Protein 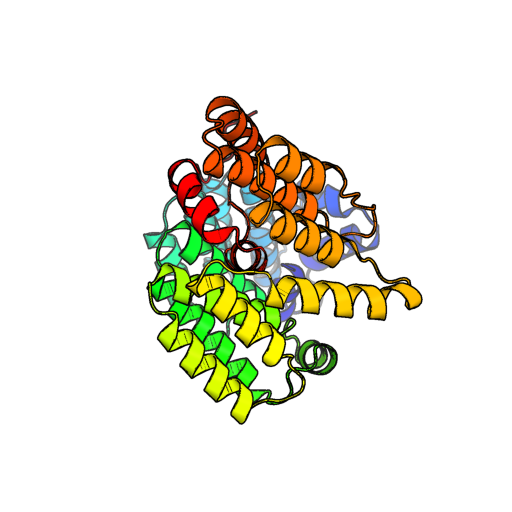AF-A0A961FER1-F1 (afdb_monomer_lite)

Radius of gyration: 22.04 Å; chains: 1; bounding box: 55×44×60 Å

Foldseek 3Di:
DVVVLLPVPQDPPDLPLVVVCVVCVVVVNNVCLLVPLVPDDCPPGDLSNLLSSLCSQLVSCVVVVVLVSNLVSLVVSCVSPVVSLVSLQSNLVSCLLVVNNVSSVVSVVVDPLLPDQPVSLLVVLLSCVLVVVLVVNLVSLVSVLVVVLVLQEQAQVSCVVVVHHRCLSSLLSNCLSCLSVVNLVVSVVSLVVSVVRHDPDPSVLVVLLSVCSVPVQCPVNLVVLVVVLVVCVVVPAQCLVSLLLNLLNVLSVDPALVRNLVSLVPRDHDPRDDPCSVLSSLLSNLVSCVVRVVVVSNVVSLVVSCLVCLSRPRSSVCSSSVNNVVVVVSSVVRDSDNDDD

Structure (mmCIF, N/CA/C/O backbone):
data_AF-A0A961FER1-F1
#
_entry.id   AF-A0A961FER1-F1
#
loop_
_atom_site.group_PDB
_atom_site.id
_atom_site.type_symbol
_atom_site.label_atom_id
_atom_site.label_alt_id
_atom_site.label_comp_id
_atom_site.label_asym_id
_atom_site.label_entity_id
_atom_site.label_seq_id
_atom_site.pdbx_PDB_ins_code
_atom_site.Cartn_x
_atom_site.Cartn_y
_atom_site.Cartn_z
_atom_site.occupancy
_atom_site.B_iso_or_equiv
_atom_site.auth_seq_id
_atom_site.auth_comp_id
_atom_site.auth_asym_id
_atom_site.auth_atom_id
_atom_site.pdbx_PDB_model_num
ATOM 1 N N . MET A 1 1 ? 13.461 4.009 -7.013 1.00 34.38 1 MET A N 1
ATOM 2 C CA . MET A 1 1 ? 12.682 2.766 -7.219 1.00 34.38 1 MET A CA 1
ATOM 3 C C . MET A 1 1 ? 12.765 2.251 -8.660 1.00 34.38 1 MET A C 1
ATOM 5 O O . MET A 1 1 ? 13.233 1.143 -8.839 1.00 34.38 1 MET A O 1
ATOM 9 N N . VAL A 1 2 ? 12.457 3.051 -9.694 1.00 36.03 2 VAL A N 1
ATOM 10 C CA . VAL A 1 2 ? 12.617 2.648 -11.121 1.00 36.03 2 VAL A CA 1
ATOM 11 C C . VAL A 1 2 ? 14.093 2.407 -11.531 1.00 36.03 2 VAL A C 1
ATOM 13 O O . VAL A 1 2 ? 14.386 1.589 -12.397 1.00 36.03 2 VAL A O 1
ATOM 16 N N . TRP A 1 3 ? 15.041 3.060 -10.847 1.00 37.91 3 TRP A N 1
ATOM 17 C CA . TRP A 1 3 ? 16.490 2.937 -11.074 1.00 37.91 3 TRP A CA 1
ATOM 18 C C . TRP A 1 3 ? 17.026 1.493 -11.047 1.00 37.91 3 TRP A C 1
ATOM 20 O O . TRP A 1 3 ? 17.840 1.132 -11.896 1.00 37.91 3 TRP A O 1
ATOM 30 N N . ASN A 1 4 ? 16.544 0.651 -10.125 1.00 39.72 4 ASN A N 1
ATOM 31 C CA . ASN A 1 4 ? 17.082 -0.703 -9.937 1.00 39.72 4 ASN A CA 1
ATOM 32 C C . ASN A 1 4 ? 16.650 -1.686 -11.038 1.00 39.72 4 ASN A C 1
ATOM 34 O O . ASN A 1 4 ? 17.381 -2.627 -11.324 1.00 39.72 4 ASN A O 1
ATOM 38 N N . LEU A 1 5 ? 15.507 -1.451 -11.692 1.00 41.31 5 LEU A N 1
ATOM 39 C CA . LEU A 1 5 ? 15.027 -2.294 -12.796 1.00 41.31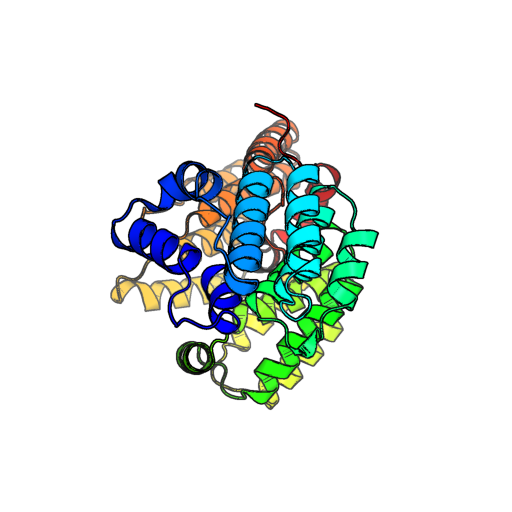 5 LEU A CA 1
ATOM 40 C C . LEU A 1 5 ? 15.661 -1.915 -14.136 1.00 41.31 5 LEU A C 1
ATOM 42 O O . LEU A 1 5 ? 15.953 -2.782 -14.951 1.00 41.31 5 LEU A O 1
ATOM 46 N N . ILE A 1 6 ? 15.923 -0.624 -14.343 1.00 44.06 6 ILE A N 1
ATOM 47 C CA . ILE A 1 6 ? 16.531 -0.120 -15.579 1.00 44.06 6 ILE A CA 1
ATOM 48 C C . ILE A 1 6 ? 18.024 -0.470 -15.649 1.00 44.06 6 ILE A C 1
ATOM 50 O O . ILE A 1 6 ? 18.543 -0.804 -16.708 1.00 44.06 6 ILE A O 1
ATOM 54 N N . THR A 1 7 ? 18.738 -0.411 -14.525 1.00 44.28 7 THR A N 1
ATOM 55 C CA . THR A 1 7 ? 20.206 -0.541 -14.521 1.00 44.28 7 THR A CA 1
ATOM 56 C C . THR A 1 7 ? 20.706 -1.984 -14.497 1.00 44.28 7 THR A C 1
ATOM 58 O O . THR A 1 7 ? 21.858 -2.221 -14.853 1.00 44.28 7 THR A O 1
ATOM 61 N N . LYS A 1 8 ? 19.861 -2.962 -14.138 1.00 45.94 8 LYS A N 1
ATOM 62 C CA . LYS A 1 8 ? 20.265 -4.376 -14.044 1.00 45.94 8 LYS A CA 1
ATOM 63 C C . LYS A 1 8 ? 20.482 -5.038 -15.415 1.00 45.94 8 LYS A C 1
ATOM 65 O O . LYS A 1 8 ? 21.253 -5.988 -15.505 1.00 45.94 8 LYS A O 1
ATOM 70 N N . HIS A 1 9 ? 19.862 -4.505 -16.474 1.00 45.06 9 HIS A N 1
ATOM 71 C CA . HIS A 1 9 ? 19.862 -5.110 -17.816 1.00 45.06 9 HIS A CA 1
ATOM 72 C C . HIS A 1 9 ? 20.550 -4.266 -18.903 1.00 45.06 9 HIS A C 1
ATOM 74 O O . HIS A 1 9 ? 20.615 -4.689 -20.053 1.00 45.06 9 HIS A O 1
ATOM 80 N N . LEU A 1 10 ? 21.109 -3.096 -18.569 1.00 52.31 10 LEU A N 1
ATOM 81 C CA . LEU A 1 10 ? 21.755 -2.212 -19.545 1.00 52.31 10 LEU A CA 1
ATOM 82 C C . LEU A 1 10 ? 23.264 -2.146 -19.278 1.00 52.31 10 LEU A C 1
ATOM 84 O O . LEU A 1 10 ? 23.716 -1.636 -18.255 1.00 52.31 10 LEU A O 1
ATOM 88 N N . ASN A 1 11 ? 24.047 -2.708 -20.202 1.00 47.81 11 ASN A N 1
ATOM 89 C CA . ASN A 1 11 ? 25.500 -2.837 -20.104 1.00 47.81 11 ASN A CA 1
ATOM 90 C C . ASN A 1 11 ? 26.172 -1.459 -19.856 1.00 47.81 11 ASN A C 1
ATOM 92 O O . ASN A 1 11 ? 26.049 -0.564 -20.693 1.00 47.81 11 ASN A O 1
ATOM 96 N N . PRO A 1 12 ? 26.903 -1.255 -18.741 1.00 46.94 12 PRO A N 1
ATOM 97 C CA . PRO A 1 12 ? 27.390 0.066 -18.329 1.00 46.94 12 PRO A CA 1
ATOM 98 C C . PRO A 1 12 ? 28.622 0.578 -19.096 1.00 46.94 12 PRO A C 1
ATOM 100 O O . PRO A 1 12 ? 29.115 1.670 -18.800 1.00 46.94 12 PRO A O 1
ATOM 103 N N . ARG A 1 13 ? 29.157 -0.159 -20.079 1.00 49.81 13 ARG A N 1
ATOM 104 C CA . ARG A 1 13 ? 30.282 0.335 -20.891 1.00 49.81 13 ARG A CA 1
ATOM 105 C C . ARG A 1 13 ? 29.781 1.334 -21.945 1.00 49.81 13 ARG A C 1
ATOM 107 O O . ARG A 1 13 ? 29.406 0.936 -23.039 1.00 49.81 13 ARG A O 1
ATOM 114 N N . ARG A 1 14 ? 29.845 2.628 -21.592 1.00 67.12 14 ARG A N 1
ATOM 115 C CA . ARG A 1 14 ? 29.538 3.815 -22.425 1.00 67.12 14 ARG A CA 1
ATOM 116 C C . ARG A 1 14 ? 28.106 3.853 -22.983 1.00 67.12 14 ARG A C 1
ATOM 118 O O . ARG A 1 14 ? 27.924 3.919 -24.190 1.00 67.12 14 ARG A O 1
ATOM 125 N N . ASN A 1 15 ? 27.103 3.835 -22.104 1.00 83.12 15 ASN A N 1
ATOM 126 C CA . ASN A 1 15 ? 25.733 4.208 -22.470 1.00 83.12 15 ASN A CA 1
ATOM 127 C C . ASN A 1 15 ? 25.544 5.713 -22.203 1.00 83.12 15 ASN A C 1
ATOM 129 O O . ASN A 1 15 ? 25.464 6.132 -21.044 1.00 83.12 15 ASN A O 1
ATOM 133 N N . LEU A 1 16 ? 25.495 6.516 -23.268 1.00 87.44 16 LEU A N 1
ATOM 134 C CA . LEU A 1 16 ? 25.417 7.982 -23.220 1.00 87.44 16 LEU A CA 1
ATOM 135 C C . LEU A 1 16 ? 24.164 8.477 -22.486 1.00 87.44 16 LEU A C 1
ATOM 137 O O . LEU A 1 16 ? 24.207 9.478 -21.771 1.00 87.44 16 LEU A O 1
ATOM 141 N N . VAL A 1 17 ? 23.046 7.761 -22.628 1.00 89.31 17 VAL A N 1
ATOM 142 C CA . VAL A 1 17 ? 21.780 8.098 -21.962 1.00 89.31 17 VAL A CA 1
ATOM 143 C C . VAL A 1 17 ? 21.888 7.863 -20.454 1.00 89.31 17 VAL A C 1
ATOM 145 O O . VAL A 1 17 ? 21.481 8.713 -19.660 1.00 89.31 17 VAL A O 1
ATOM 148 N N . ALA A 1 18 ? 22.493 6.746 -20.045 1.00 87.38 18 ALA A N 1
ATOM 149 C CA . ALA A 1 18 ? 22.725 6.433 -18.639 1.00 87.38 18 ALA A CA 1
ATOM 150 C C . ALA A 1 18 ? 23.719 7.406 -17.986 1.00 87.38 18 ALA A C 1
ATOM 152 O O . ALA A 1 18 ? 23.528 7.790 -16.832 1.00 87.38 18 ALA A O 1
ATOM 153 N N . GLU A 1 19 ? 24.760 7.820 -18.712 1.00 88.06 19 GLU A N 1
ATOM 154 C CA . GLU A 1 19 ? 25.742 8.806 -18.249 1.00 88.06 19 GLU A CA 1
ATOM 155 C C . GLU A 1 19 ? 25.100 10.179 -18.032 1.00 88.06 19 GLU A C 1
ATOM 157 O O . GLU A 1 19 ? 25.229 10.750 -16.948 1.00 88.06 19 GLU A O 1
ATOM 162 N N . GLN A 1 20 ? 24.324 10.664 -19.006 1.00 88.62 20 GLN A N 1
ATOM 163 C CA . GLN A 1 20 ? 23.601 11.931 -18.887 1.00 88.62 20 GLN A CA 1
ATOM 164 C C . GLN A 1 20 ? 22.626 11.919 -17.701 1.00 88.62 20 GLN A C 1
ATOM 166 O O . GLN A 1 20 ? 22.558 12.885 -16.938 1.00 88.62 20 GLN A O 1
ATOM 171 N N . LEU A 1 21 ? 21.875 10.827 -17.527 1.00 87.12 21 LEU A N 1
ATOM 172 C CA . LEU A 1 21 ? 20.948 10.676 -16.407 1.00 87.12 21 LEU A CA 1
ATOM 173 C C . LEU A 1 21 ? 21.690 10.676 -15.065 1.00 87.12 21 LEU A C 1
ATOM 175 O O . LEU A 1 21 ? 21.286 11.386 -14.145 1.00 87.12 21 LEU A O 1
ATOM 179 N N . ARG A 1 22 ? 22.789 9.919 -14.963 1.00 86.81 22 ARG A N 1
ATOM 180 C CA . ARG A 1 22 ? 23.623 9.866 -13.757 1.00 86.81 22 ARG A CA 1
ATOM 181 C C . ARG A 1 22 ? 24.167 11.247 -13.404 1.00 86.81 22 ARG A C 1
ATOM 183 O O . ARG A 1 22 ? 24.002 11.674 -12.268 1.00 86.81 22 ARG A O 1
ATOM 190 N N . GLN A 1 23 ? 24.718 11.969 -14.378 1.00 88.94 23 GLN A N 1
ATOM 191 C CA . GLN A 1 23 ? 25.250 13.315 -14.173 1.00 88.94 23 GLN A CA 1
ATOM 192 C C . GLN A 1 23 ? 24.179 14.278 -13.641 1.00 88.94 23 GLN A C 1
ATOM 194 O O . GLN A 1 23 ? 24.444 15.058 -12.725 1.00 88.94 23 GLN A O 1
ATOM 199 N N . LEU A 1 24 ? 22.961 14.233 -14.191 1.00 87.75 24 LEU A N 1
ATOM 200 C CA . LEU A 1 24 ? 21.854 15.068 -13.715 1.00 87.75 24 LEU A CA 1
ATOM 201 C C . LEU A 1 24 ? 21.460 14.721 -12.277 1.00 87.75 24 LEU A C 1
ATOM 203 O O . LEU A 1 24 ? 21.249 15.625 -11.474 1.00 87.75 24 LEU A O 1
ATOM 207 N N . VAL A 1 25 ? 21.394 13.436 -11.929 1.00 84.38 25 VAL A N 1
ATOM 208 C CA . VAL A 1 25 ? 21.038 12.998 -10.571 1.00 84.38 25 VAL A CA 1
ATOM 209 C C . VAL A 1 25 ? 22.131 13.358 -9.561 1.00 84.38 25 VAL A C 1
ATOM 211 O O . VAL A 1 25 ? 21.825 13.966 -8.538 1.00 84.38 25 VAL A O 1
ATOM 214 N N . GLU A 1 26 ? 23.397 13.054 -9.856 1.00 87.00 26 GLU A N 1
ATOM 215 C CA . GLU A 1 26 ? 24.540 13.323 -8.967 1.00 87.00 26 GLU A CA 1
ATOM 216 C C . GLU A 1 26 ? 24.774 14.823 -8.742 1.00 87.00 26 GLU A C 1
ATOM 218 O O . GLU A 1 26 ? 25.227 15.226 -7.674 1.00 87.00 26 GLU A O 1
ATOM 223 N N . SER A 1 27 ? 24.417 15.667 -9.715 1.00 89.88 27 SER A N 1
ATOM 224 C CA . SER A 1 27 ? 24.482 17.130 -9.581 1.00 89.88 27 SER A CA 1
ATOM 225 C C . SER A 1 27 ? 23.232 17.763 -8.954 1.00 89.88 27 SER A C 1
ATOM 227 O O . SER A 1 27 ? 23.126 18.988 -8.922 1.00 89.88 27 SER A O 1
ATOM 229 N N . GLY A 1 28 ? 22.271 16.966 -8.470 1.00 87.44 28 GLY A N 1
ATOM 230 C CA . GLY A 1 28 ? 21.027 17.464 -7.869 1.00 87.44 28 GLY A CA 1
ATOM 231 C C . GLY A 1 28 ? 20.035 18.074 -8.870 1.00 87.44 28 GLY A C 1
ATOM 232 O O . GLY A 1 28 ? 19.049 18.685 -8.469 1.00 87.44 28 GLY A O 1
ATOM 233 N N . ARG A 1 29 ? 20.263 17.889 -10.174 1.00 89.12 29 ARG A N 1
ATOM 234 C CA . ARG A 1 29 ? 19.489 18.446 -11.300 1.00 89.12 29 ARG A CA 1
ATOM 235 C C . ARG A 1 29 ? 18.569 17.406 -11.944 1.00 89.12 29 ARG A C 1
ATOM 237 O O . ARG A 1 29 ? 18.259 17.469 -13.133 1.00 89.12 29 ARG A O 1
ATOM 244 N N . GLY A 1 30 ? 18.126 16.414 -11.170 1.00 84.44 30 GLY A N 1
ATOM 245 C CA . GLY A 1 30 ? 17.250 15.339 -11.655 1.00 84.44 30 GLY A CA 1
ATOM 246 C C . GLY A 1 30 ? 15.895 15.835 -12.182 1.00 84.44 30 GLY A C 1
ATOM 247 O O . GLY A 1 30 ? 15.276 15.180 -13.017 1.00 84.44 30 GLY A O 1
ATOM 248 N N . ASN A 1 31 ? 15.450 17.016 -11.751 1.00 86.62 31 ASN A N 1
ATOM 249 C CA . ASN A 1 31 ? 14.263 17.696 -12.270 1.00 86.62 31 ASN A CA 1
ATOM 250 C C . ASN A 1 31 ? 14.419 18.197 -13.720 1.00 86.62 31 ASN A C 1
ATOM 252 O O . ASN A 1 31 ? 13.408 18.437 -14.370 1.00 86.62 31 ASN A O 1
ATOM 256 N N . GLU A 1 32 ? 15.641 18.308 -14.256 1.00 90.69 32 GLU A N 1
ATOM 257 C CA . GLU A 1 32 ? 15.887 18.689 -15.658 1.00 90.69 32 GLU A CA 1
ATOM 258 C C . GLU A 1 32 ? 15.785 17.510 -16.642 1.00 90.69 32 GLU A C 1
ATOM 260 O O . GLU A 1 32 ? 15.842 17.708 -17.858 1.00 90.69 32 GLU A O 1
ATOM 265 N N . VAL A 1 33 ? 15.628 16.275 -16.153 1.00 88.31 33 VAL A N 1
ATOM 266 C CA . VAL A 1 33 ? 15.523 15.067 -16.994 1.00 88.31 33 VAL A CA 1
ATOM 267 C C . VAL A 1 33 ? 14.447 15.197 -18.091 1.00 88.31 33 VAL A C 1
ATOM 269 O O . VAL A 1 33 ? 14.779 14.907 -19.245 1.00 88.31 33 VAL A O 1
ATOM 272 N N . PRO A 1 34 ? 13.218 15.686 -17.810 1.00 89.62 34 PRO A N 1
ATOM 273 C CA . PRO A 1 34 ? 12.183 15.868 -18.831 1.00 89.62 34 PRO A CA 1
ATOM 274 C C . PRO A 1 34 ? 12.542 16.856 -19.945 1.00 89.62 34 PRO A C 1
ATOM 276 O O . PRO A 1 34 ? 11.968 16.773 -21.023 1.00 89.62 34 PRO A O 1
ATOM 279 N N . GLU A 1 35 ? 13.480 17.781 -19.721 1.00 91.69 35 GLU A N 1
ATOM 280 C CA . GLU A 1 35 ? 13.920 18.744 -20.738 1.00 91.69 35 GLU A CA 1
ATOM 281 C C . GLU A 1 35 ? 15.150 18.244 -21.511 1.00 91.69 35 GLU A C 1
ATOM 283 O O . GLU A 1 35 ? 15.278 18.457 -22.720 1.00 91.69 35 GLU A O 1
ATOM 288 N N . ARG A 1 36 ? 16.080 17.582 -20.814 1.00 90.94 36 ARG A N 1
ATOM 289 C CA . ARG A 1 36 ? 17.392 17.202 -21.356 1.00 90.94 36 ARG A CA 1
ATOM 290 C C . ARG A 1 36 ? 17.340 15.938 -22.205 1.00 90.94 36 ARG A C 1
ATOM 292 O O . ARG A 1 36 ? 17.913 15.926 -23.292 1.00 90.94 36 ARG A O 1
ATOM 299 N N . ILE A 1 37 ? 16.655 14.896 -21.735 1.00 91.06 37 ILE A N 1
ATOM 300 C CA . ILE A 1 37 ? 16.608 13.593 -22.417 1.00 91.06 37 ILE A CA 1
ATOM 301 C C . ILE A 1 37 ? 15.957 13.671 -23.811 1.00 91.06 37 ILE A C 1
ATOM 303 O O . ILE A 1 37 ? 16.527 13.109 -24.752 1.00 91.06 37 ILE A O 1
ATOM 307 N N . PRO A 1 38 ? 14.843 14.403 -24.023 1.00 93.25 38 PRO A N 1
ATOM 308 C CA . PRO A 1 38 ? 14.243 14.503 -25.356 1.00 93.25 38 PRO A CA 1
ATOM 309 C C . PRO A 1 38 ? 15.147 15.161 -26.411 1.00 93.25 38 PRO A C 1
ATOM 311 O O . PRO A 1 38 ? 14.961 14.923 -27.602 1.00 93.25 38 PRO A O 1
ATOM 314 N N . ARG A 1 39 ? 16.119 15.989 -25.996 1.00 93.94 39 ARG A N 1
ATOM 315 C CA . ARG A 1 39 ? 17.003 16.763 -26.889 1.00 93.94 39 ARG A CA 1
ATOM 316 C C . ARG A 1 39 ?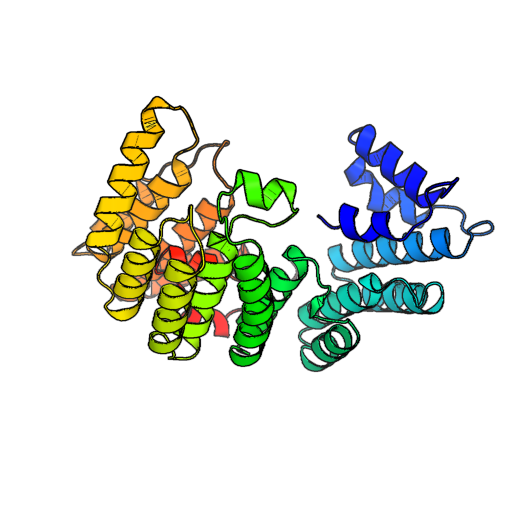 18.301 16.044 -27.268 1.00 93.94 39 ARG A C 1
ATOM 318 O O . ARG A 1 39 ? 19.107 16.614 -27.999 1.00 93.94 39 ARG A O 1
ATOM 325 N N . MET A 1 40 ? 18.538 14.836 -26.758 1.00 92.69 40 MET A N 1
ATOM 326 C CA . MET A 1 40 ? 19.756 14.088 -27.075 1.00 92.69 40 MET A CA 1
ATOM 327 C C . MET A 1 40 ? 19.810 13.724 -28.567 1.00 92.69 40 MET A C 1
ATOM 329 O O . MET A 1 40 ? 18.792 13.359 -29.158 1.00 92.69 40 MET A O 1
ATOM 333 N N . ASP A 1 41 ? 20.998 13.795 -29.178 1.00 91.00 41 ASP A N 1
ATOM 334 C CA . ASP A 1 41 ? 21.198 13.298 -30.542 1.00 91.00 41 ASP A CA 1
ATOM 335 C C . ASP A 1 41 ? 21.244 11.768 -30.536 1.00 91.00 41 ASP A C 1
ATOM 337 O O . ASP A 1 41 ? 22.135 11.154 -29.954 1.00 91.00 41 ASP A O 1
ATOM 341 N N . ARG A 1 42 ? 20.259 11.164 -31.201 1.00 92.38 42 ARG A N 1
ATOM 342 C CA . ARG A 1 42 ? 20.027 9.717 -31.218 1.00 92.38 42 ARG A CA 1
ATOM 343 C C . ARG A 1 42 ? 20.706 9.016 -32.393 1.00 92.38 42 ARG A C 1
ATOM 345 O O . ARG A 1 42 ? 20.638 7.799 -32.476 1.00 92.38 42 ARG A O 1
ATOM 352 N N . ARG A 1 43 ? 21.343 9.746 -33.320 1.00 90.75 43 ARG A N 1
ATOM 353 C CA . ARG A 1 43 ? 21.914 9.175 -34.564 1.00 90.75 43 ARG A CA 1
ATOM 354 C C . ARG A 1 43 ? 22.959 8.088 -34.328 1.00 90.75 43 ARG A C 1
ATOM 356 O O . ARG A 1 43 ? 23.180 7.261 -35.206 1.00 90.75 43 ARG A O 1
ATOM 363 N N . HIS A 1 44 ? 23.612 8.122 -33.172 1.00 88.00 44 HIS A N 1
ATOM 364 C CA . HIS A 1 44 ? 24.705 7.220 -32.818 1.00 88.00 44 HIS A CA 1
ATOM 365 C C . HIS A 1 44 ? 24.364 6.298 -31.648 1.00 88.00 44 HIS A C 1
ATOM 367 O O . HIS A 1 44 ? 25.264 5.656 -31.112 1.00 88.00 44 HIS A O 1
ATOM 373 N N . PHE A 1 45 ? 23.092 6.239 -31.245 1.00 92.31 45 PHE A N 1
ATOM 374 C CA . PHE A 1 45 ? 22.676 5.347 -30.175 1.00 92.31 45 PHE A CA 1
ATOM 375 C C . PHE A 1 45 ? 22.758 3.895 -30.641 1.00 92.31 45 PHE A C 1
ATOM 377 O O . PHE A 1 45 ? 22.298 3.536 -31.725 1.00 92.31 45 PHE A O 1
ATOM 384 N N . ASN A 1 46 ? 23.328 3.040 -29.802 1.00 89.75 46 ASN A N 1
ATOM 385 C CA . ASN A 1 46 ? 23.149 1.600 -29.927 1.00 89.75 46 ASN A CA 1
ATOM 386 C C . ASN A 1 46 ? 21.753 1.182 -29.418 1.00 89.75 46 ASN A C 1
ATOM 388 O O . ASN A 1 46 ? 21.024 1.985 -28.833 1.00 89.75 46 ASN A O 1
ATOM 392 N N . ASN A 1 47 ? 21.375 -0.087 -29.602 1.00 90.81 47 ASN A N 1
ATOM 393 C CA . ASN A 1 47 ? 20.054 -0.577 -29.186 1.00 90.81 47 ASN A CA 1
ATOM 394 C C . ASN A 1 47 ? 19.778 -0.353 -27.691 1.00 90.81 47 ASN A C 1
ATOM 396 O O . ASN A 1 47 ? 18.690 0.084 -27.338 1.00 90.81 47 ASN A O 1
ATOM 400 N N . SER A 1 48 ? 20.766 -0.573 -26.817 1.00 88.81 48 SER A N 1
ATOM 401 C CA . SER A 1 48 ? 20.621 -0.366 -25.369 1.00 88.81 48 SER A CA 1
ATOM 402 C C . SER A 1 48 ? 20.391 1.110 -25.012 1.00 88.81 48 SER A C 1
ATOM 404 O O . SER A 1 48 ? 19.599 1.423 -24.123 1.00 88.81 48 SER A O 1
ATOM 406 N N . GLU A 1 49 ? 21.044 2.034 -25.717 1.00 92.06 49 GLU A N 1
ATOM 407 C CA . GLU A 1 49 ? 20.829 3.479 -25.566 1.00 92.06 49 GLU A CA 1
ATOM 408 C C . GLU A 1 49 ? 19.456 3.902 -26.090 1.00 92.06 49 GLU A C 1
ATOM 410 O O . GLU A 1 49 ? 18.752 4.655 -25.417 1.00 92.06 49 GLU A O 1
ATOM 415 N N . HIS A 1 50 ? 19.034 3.369 -27.239 1.00 93.69 50 HIS A N 1
ATOM 416 C CA . HIS A 1 50 ? 17.685 3.572 -27.759 1.00 93.69 50 HIS A CA 1
ATOM 417 C C . HIS A 1 50 ? 16.618 3.047 -26.795 1.00 93.69 50 HIS A C 1
ATOM 419 O O . HIS A 1 50 ? 15.688 3.783 -26.470 1.00 93.69 50 HIS A O 1
ATOM 425 N N . GLY A 1 51 ? 16.772 1.824 -26.286 1.00 92.81 51 GLY A N 1
ATOM 426 C CA . GLY A 1 51 ? 15.874 1.242 -25.292 1.00 92.81 51 GLY A CA 1
ATOM 427 C C . GLY A 1 51 ? 15.772 2.122 -24.045 1.00 92.81 51 GLY A C 1
ATOM 428 O O . GLY A 1 51 ? 14.676 2.522 -23.653 1.00 92.81 51 GLY A O 1
ATOM 429 N N . LEU A 1 52 ? 16.902 2.527 -23.457 1.00 91.56 52 LEU A N 1
ATOM 430 C CA . LEU A 1 52 ? 16.890 3.413 -22.290 1.00 91.56 52 LEU A CA 1
ATOM 431 C C . LEU A 1 52 ? 16.219 4.761 -22.580 1.00 91.56 52 LEU A C 1
ATOM 433 O O . LEU A 1 52 ? 15.442 5.257 -21.763 1.00 91.56 52 LEU A O 1
ATOM 437 N N . TRP A 1 53 ? 16.492 5.348 -23.744 1.00 94.94 53 TRP A N 1
ATOM 438 C CA . TRP A 1 53 ? 15.857 6.593 -24.159 1.00 94.94 53 TRP A CA 1
ATOM 439 C C . TRP A 1 53 ? 14.336 6.436 -24.270 1.00 94.94 53 TRP A C 1
ATOM 441 O O . TRP A 1 53 ? 13.606 7.240 -23.695 1.00 94.94 53 TRP A O 1
ATOM 451 N N . HIS A 1 54 ? 13.851 5.372 -24.917 1.00 96.25 54 HIS A N 1
ATOM 452 C CA . HIS A 1 54 ? 12.420 5.068 -25.016 1.00 96.25 54 HIS A CA 1
ATOM 453 C C . HIS A 1 54 ? 11.777 4.842 -23.644 1.00 96.25 54 HIS A C 1
ATOM 455 O O . HIS A 1 54 ? 10.698 5.371 -23.383 1.00 96.25 54 HIS A O 1
ATOM 461 N N . MET A 1 55 ? 12.453 4.136 -22.735 1.00 94.44 55 MET A N 1
ATOM 462 C CA . MET A 1 55 ? 11.987 3.956 -21.357 1.00 94.44 55 MET A CA 1
ATOM 463 C C . MET A 1 55 ? 11.832 5.302 -20.631 1.00 94.44 55 MET A C 1
ATOM 465 O O . MET A 1 55 ? 10.812 5.549 -19.987 1.00 94.44 55 MET A O 1
ATOM 469 N N . LEU A 1 56 ? 12.812 6.203 -20.749 1.00 93.69 56 LEU A N 1
ATOM 470 C CA . LEU A 1 56 ? 12.752 7.524 -20.117 1.00 93.69 56 LEU A CA 1
ATOM 471 C C . LEU A 1 56 ? 11.677 8.415 -20.745 1.00 93.69 56 LEU A C 1
ATOM 473 O O . LEU A 1 56 ? 10.925 9.059 -20.017 1.00 93.69 56 LEU A O 1
ATOM 477 N N . MET A 1 57 ? 11.559 8.424 -22.072 1.00 96.38 57 MET A N 1
ATOM 478 C CA . MET A 1 57 ? 10.519 9.178 -22.777 1.00 96.38 57 MET A CA 1
ATOM 479 C C . MET A 1 57 ? 9.116 8.689 -22.430 1.00 96.38 57 MET A C 1
ATOM 481 O O . MET A 1 57 ? 8.234 9.506 -22.163 1.00 96.38 57 MET A O 1
ATOM 485 N N . GLY A 1 58 ? 8.920 7.371 -22.351 1.00 96.06 58 GLY A N 1
ATOM 486 C CA . GLY A 1 58 ? 7.661 6.779 -21.911 1.00 96.06 58 GLY A CA 1
ATOM 487 C C . GLY A 1 58 ? 7.300 7.181 -20.480 1.00 96.06 58 GLY A C 1
ATOM 488 O O . GLY A 1 58 ? 6.143 7.470 -20.193 1.00 96.06 58 GLY A O 1
ATOM 489 N N . GLN A 1 59 ? 8.281 7.294 -19.579 1.00 92.62 59 GLN A N 1
ATOM 490 C CA . GLN A 1 59 ? 8.053 7.788 -18.215 1.00 92.62 59 GLN A CA 1
ATOM 491 C C . GLN A 1 59 ? 7.778 9.292 -18.149 1.00 92.62 59 GLN A C 1
ATOM 493 O O . GLN A 1 59 ? 6.992 9.725 -17.307 1.00 92.62 59 GLN A O 1
ATOM 498 N N . ILE A 1 60 ? 8.438 10.094 -18.989 1.00 93.19 60 ILE A N 1
ATOM 499 C CA . ILE A 1 60 ? 8.212 11.543 -19.069 1.00 93.19 60 ILE A CA 1
ATOM 500 C C . ILE A 1 60 ? 6.774 11.814 -19.519 1.00 93.19 60 ILE A C 1
ATOM 502 O O . ILE A 1 60 ? 6.042 12.505 -18.816 1.00 93.19 60 ILE A O 1
ATOM 506 N N . THR A 1 61 ? 6.358 11.203 -20.628 1.00 95.00 61 THR A N 1
ATOM 507 C CA . THR A 1 61 ? 4.996 11.321 -21.180 1.00 95.00 61 THR A CA 1
ATOM 508 C C . THR A 1 61 ? 3.941 10.751 -20.230 1.00 95.00 61 THR A C 1
ATOM 510 O O . THR A 1 61 ? 2.930 11.402 -19.984 1.00 95.00 61 THR A O 1
ATOM 513 N N . PHE A 1 62 ? 4.222 9.623 -19.562 1.00 93.12 62 PHE A N 1
ATOM 514 C CA . PHE A 1 62 ? 3.350 9.075 -18.514 1.00 93.12 62 PHE A CA 1
ATOM 515 C C . PHE A 1 62 ? 3.081 10.086 -17.389 1.00 93.12 62 PHE A C 1
ATOM 517 O O . PHE A 1 62 ? 1.942 10.266 -16.967 1.00 93.12 62 PHE A O 1
ATOM 524 N N . ARG A 1 63 ? 4.123 10.770 -16.892 1.00 90.00 63 ARG A N 1
ATOM 525 C CA . ARG A 1 63 ? 3.980 11.787 -15.830 1.00 90.00 63 ARG A CA 1
ATOM 526 C C . ARG A 1 63 ? 3.242 13.039 -16.297 1.00 90.00 63 ARG A C 1
ATOM 528 O O . ARG A 1 63 ? 2.704 13.753 -15.460 1.00 90.00 63 ARG A O 1
ATOM 535 N N . GLN A 1 64 ? 3.242 13.303 -17.598 1.00 91.19 64 GLN A N 1
ATOM 536 C CA . GLN A 1 64 ? 2.477 14.377 -18.232 1.00 91.19 64 GLN A CA 1
ATOM 537 C C . GLN A 1 64 ? 1.031 13.960 -18.546 1.00 91.19 64 GLN A C 1
ATOM 539 O O . GLN A 1 64 ? 0.304 14.748 -19.137 1.00 91.19 64 GLN A O 1
ATOM 544 N N . ALA A 1 65 ? 0.622 12.744 -18.160 1.00 91.38 65 ALA A N 1
ATOM 545 C CA . ALA A 1 65 ? -0.667 12.135 -18.488 1.00 91.38 65 ALA A CA 1
ATOM 546 C C . ALA A 1 65 ? -0.930 11.949 -20.000 1.00 91.38 65 ALA A C 1
ATOM 548 O O . ALA A 1 65 ? -2.056 11.665 -20.400 1.00 91.38 65 ALA A O 1
ATOM 549 N N . ASP A 1 66 ? 0.110 12.015 -20.842 1.00 95.38 66 ASP A N 1
ATOM 550 C CA . ASP A 1 66 ? 0.036 11.611 -22.250 1.00 95.38 66 ASP A CA 1
ATOM 551 C C . ASP A 1 66 ? 0.275 10.098 -22.353 1.00 95.38 66 ASP A C 1
ATOM 553 O O . ASP A 1 66 ? 1.369 9.607 -22.661 1.00 95.38 66 ASP A O 1
ATOM 557 N N . TYR A 1 67 ? -0.757 9.339 -21.981 1.00 94.62 67 TYR A N 1
ATOM 558 C CA . TYR A 1 67 ? -0.678 7.883 -21.886 1.00 94.62 67 TYR A CA 1
ATOM 559 C C . TYR A 1 67 ? -0.526 7.202 -23.250 1.00 94.62 67 TYR A C 1
ATOM 561 O O . TYR A 1 67 ? 0.140 6.171 -23.335 1.00 94.62 67 TYR A O 1
ATOM 569 N N . GLU A 1 68 ? -1.064 7.786 -24.322 1.00 96.81 68 GLU A N 1
ATOM 570 C CA . GLU A 1 68 ? -0.898 7.250 -25.677 1.00 96.81 68 GLU A CA 1
ATOM 571 C C . GLU A 1 68 ? 0.551 7.405 -26.159 1.00 96.81 68 GLU A C 1
ATOM 573 O O . GLU A 1 68 ? 1.160 6.429 -26.609 1.00 96.81 68 GLU A O 1
ATOM 578 N N . ALA A 1 69 ? 1.165 8.585 -25.984 1.00 97.19 69 ALA A N 1
ATOM 579 C CA . ALA A 1 69 ? 2.585 8.763 -26.301 1.00 97.19 69 ALA A CA 1
ATOM 580 C C . ALA A 1 69 ? 3.483 7.886 -25.414 1.00 97.19 69 ALA A C 1
ATOM 582 O O . ALA A 1 69 ? 4.486 7.335 -25.879 1.00 97.19 69 ALA A O 1
ATOM 583 N N . SER A 1 70 ? 3.104 7.709 -24.146 1.00 97.25 70 SER A N 1
ATOM 584 C CA . SER A 1 70 ? 3.794 6.812 -23.220 1.00 97.25 70 SER A CA 1
ATOM 585 C C . SER A 1 70 ? 3.790 5.362 -23.705 1.00 97.25 70 SER A C 1
ATOM 587 O O . SER A 1 70 ? 4.854 4.738 -23.782 1.00 97.25 70 SER A O 1
ATOM 589 N N . LEU A 1 71 ? 2.620 4.841 -24.093 1.00 97.38 71 LEU A N 1
ATOM 590 C CA . LEU A 1 71 ? 2.489 3.496 -24.655 1.00 97.38 71 LEU A CA 1
ATOM 591 C C . LEU A 1 71 ? 3.322 3.326 -25.920 1.00 97.38 71 LEU A C 1
ATOM 593 O O . LEU A 1 71 ? 3.999 2.307 -26.061 1.00 97.38 71 LEU A O 1
ATOM 597 N N . GLU A 1 72 ? 3.301 4.311 -26.815 1.00 97.81 72 GLU A N 1
ATOM 598 C CA . GLU A 1 72 ? 4.056 4.244 -28.063 1.00 97.81 72 GLU A CA 1
ATOM 599 C C . GLU A 1 72 ? 5.565 4.182 -27.804 1.00 97.81 72 GLU A C 1
ATOM 601 O O . GLU A 1 72 ? 6.265 3.356 -28.393 1.00 97.81 72 GLU A O 1
ATOM 606 N N . HIS A 1 73 ? 6.076 4.980 -26.865 1.00 97.75 73 HIS A N 1
ATOM 607 C CA . HIS A 1 73 ? 7.481 4.906 -26.478 1.00 97.75 73 HIS A CA 1
ATOM 608 C C . HIS A 1 73 ? 7.850 3.555 -25.867 1.00 97.75 73 HIS A C 1
ATOM 610 O O . HIS A 1 73 ? 8.883 2.995 -26.239 1.00 97.75 73 HIS A O 1
ATOM 616 N N . PHE A 1 74 ? 7.025 3.003 -24.975 1.00 96.62 74 PHE A N 1
ATOM 617 C CA . PHE A 1 74 ? 7.304 1.685 -24.406 1.00 96.62 74 PHE A CA 1
ATOM 618 C C . PHE A 1 74 ? 7.213 0.564 -25.448 1.00 96.62 74 PHE A C 1
ATOM 620 O O . PHE A 1 74 ? 8.026 -0.357 -25.408 1.00 96.62 74 PHE A O 1
ATOM 627 N N . ARG A 1 75 ? 6.288 0.653 -26.413 1.00 96.31 75 ARG A N 1
ATOM 628 C CA . ARG A 1 75 ? 6.178 -0.291 -27.537 1.00 96.31 75 ARG A CA 1
ATOM 629 C C . ARG A 1 75 ? 7.431 -0.262 -28.412 1.00 96.31 75 ARG A C 1
ATOM 631 O O . ARG A 1 75 ? 8.028 -1.307 -28.642 1.00 96.31 75 ARG A O 1
ATOM 638 N N . GLN A 1 76 ? 7.852 0.924 -28.852 1.00 96.69 76 GLN A N 1
ATOM 639 C CA . GLN A 1 76 ? 9.063 1.091 -29.665 1.00 96.69 76 GLN A CA 1
ATOM 640 C C . GLN A 1 76 ? 10.312 0.595 -28.922 1.00 96.69 76 GLN A C 1
ATOM 642 O O . GLN A 1 76 ? 11.166 -0.065 -29.507 1.00 96.69 76 GLN A O 1
ATOM 647 N N . GLY A 1 77 ? 10.403 0.861 -27.616 1.00 94.81 77 GLY A N 1
ATOM 648 C CA . GLY A 1 77 ? 11.483 0.347 -26.779 1.00 94.81 77 GLY A CA 1
ATOM 649 C C . GLY A 1 77 ? 11.510 -1.184 -26.699 1.00 94.81 77 GLY A C 1
ATOM 650 O O . GLY A 1 77 ? 12.575 -1.772 -26.876 1.00 94.81 77 GLY A O 1
ATOM 651 N N . ALA A 1 78 ? 10.351 -1.825 -26.511 1.00 92.94 78 ALA A N 1
ATOM 652 C CA . ALA A 1 78 ? 10.223 -3.285 -26.498 1.00 92.94 78 ALA A CA 1
ATOM 653 C C . ALA A 1 78 ? 10.566 -3.932 -27.853 1.00 92.94 78 ALA A C 1
ATOM 655 O O . ALA A 1 78 ? 11.075 -5.046 -27.891 1.00 92.94 78 ALA A O 1
ATOM 656 N N . GLU A 1 79 ? 10.317 -3.245 -28.970 1.00 94.38 79 GLU A N 1
ATOM 657 C CA . GLU A 1 79 ? 10.697 -3.726 -30.307 1.00 94.38 79 GLU A CA 1
ATOM 658 C C . GLU A 1 79 ? 12.214 -3.694 -30.533 1.00 94.38 79 GLU A C 1
ATOM 660 O O . GLU A 1 79 ? 12.757 -4.572 -31.203 1.00 94.38 79 GLU A O 1
ATOM 665 N N . ILE A 1 80 ? 12.905 -2.703 -29.963 1.00 93.38 80 ILE A N 1
ATOM 666 C CA . ILE A 1 80 ? 14.364 -2.542 -30.081 1.00 93.38 80 ILE A CA 1
ATOM 667 C C . ILE A 1 80 ? 15.113 -3.456 -29.099 1.00 93.38 80 ILE A C 1
ATOM 669 O O . ILE A 1 80 ? 16.173 -3.989 -29.441 1.00 93.38 80 ILE A O 1
ATOM 673 N N . CYS A 1 81 ? 14.566 -3.624 -27.895 1.00 90.81 81 CYS A N 1
ATOM 674 C CA . CYS A 1 81 ? 15.134 -4.400 -26.793 1.00 90.81 81 CYS A CA 1
ATOM 675 C C . CYS A 1 81 ? 14.087 -5.385 -26.232 1.00 90.81 81 CYS A C 1
ATOM 677 O O . CYS A 1 81 ? 13.574 -5.163 -25.128 1.00 90.81 81 CYS A O 1
ATOM 679 N N . PRO A 1 82 ? 13.740 -6.458 -26.969 1.00 87.44 82 PRO A N 1
ATOM 680 C CA . PRO A 1 82 ? 12.703 -7.410 -26.560 1.00 87.44 82 PRO A CA 1
ATOM 681 C C . PRO A 1 82 ? 13.048 -8.193 -25.286 1.00 87.44 82 PRO A C 1
ATOM 683 O O . PRO A 1 82 ? 12.155 -8.713 -24.624 1.00 87.44 82 PRO A O 1
ATOM 686 N N . GLU A 1 83 ? 14.326 -8.266 -24.919 1.00 83.50 83 GLU A N 1
ATOM 687 C CA . GLU A 1 83 ? 14.811 -8.874 -23.679 1.00 83.50 83 GLU A CA 1
ATOM 688 C C . GLU A 1 83 ? 14.579 -8.005 -22.433 1.00 83.50 83 GLU A C 1
ATOM 690 O O . GLU A 1 83 ? 14.740 -8.476 -21.308 1.00 83.50 83 GLU A O 1
ATOM 695 N N . VAL A 1 84 ? 14.226 -6.726 -22.606 1.00 83.69 84 VAL A N 1
ATOM 696 C CA . VAL A 1 84 ? 14.021 -5.787 -21.497 1.00 83.69 84 VAL A CA 1
ATOM 697 C C . VAL A 1 84 ? 12.566 -5.843 -21.041 1.00 83.69 84 VAL A C 1
ATOM 699 O O . VAL A 1 84 ? 11.713 -5.039 -21.416 1.00 83.69 84 VAL A O 1
ATOM 702 N N . GLU A 1 85 ? 12.294 -6.776 -20.141 1.00 81.88 85 GLU A N 1
ATOM 703 C CA . GLU A 1 85 ? 10.954 -7.079 -19.623 1.00 81.88 85 GLU A CA 1
ATOM 704 C C . GLU A 1 85 ? 10.247 -5.885 -18.953 1.00 81.88 85 GLU A C 1
ATOM 706 O O . GLU A 1 85 ? 9.018 -5.800 -18.919 1.00 81.88 85 GLU A O 1
ATOM 711 N N . SER A 1 86 ? 11.021 -4.916 -18.451 1.00 86.12 86 SER A N 1
ATOM 712 C CA . SER A 1 86 ? 10.485 -3.704 -17.821 1.00 86.12 86 SER A CA 1
ATOM 713 C C . SER A 1 86 ? 9.581 -2.870 -18.742 1.00 86.12 86 SER A C 1
ATOM 715 O O . SER A 1 86 ? 8.756 -2.112 -18.232 1.00 86.12 86 SER A O 1
ATOM 717 N N . PHE A 1 87 ? 9.673 -3.027 -20.070 1.00 91.12 87 PHE A N 1
ATOM 718 C CA . PHE A 1 87 ? 8.738 -2.389 -21.000 1.00 91.12 87 PHE A CA 1
ATOM 719 C C . PHE A 1 87 ? 7.316 -2.935 -20.880 1.00 91.12 87 PHE A C 1
ATOM 721 O O . PHE A 1 87 ? 6.375 -2.145 -20.881 1.00 91.12 87 PHE A O 1
ATOM 728 N N . GLU A 1 88 ? 7.128 -4.249 -20.726 1.00 91.00 88 GLU A N 1
ATOM 729 C CA . GLU A 1 88 ? 5.781 -4.817 -20.579 1.00 91.00 88 GLU A CA 1
ATOM 730 C C . GLU A 1 88 ? 5.149 -4.385 -19.250 1.00 91.00 88 GLU A C 1
ATOM 732 O O . GLU A 1 88 ? 3.976 -4.020 -19.223 1.00 91.00 88 GLU A O 1
ATOM 737 N N . LEU A 1 89 ? 5.928 -4.313 -18.165 1.00 90.75 89 LEU A N 1
ATOM 738 C CA . LEU A 1 89 ? 5.438 -3.788 -16.882 1.00 90.75 89 LEU A CA 1
ATOM 739 C C . LEU A 1 89 ? 5.091 -2.295 -16.956 1.00 90.75 89 LEU A C 1
ATOM 741 O O . LEU A 1 89 ? 4.081 -1.867 -16.397 1.00 90.75 89 LEU A O 1
ATOM 745 N N . ALA A 1 90 ? 5.888 -1.502 -17.677 1.00 92.81 90 ALA A N 1
ATOM 746 C CA . ALA A 1 90 ? 5.599 -0.089 -17.896 1.00 92.81 90 ALA A CA 1
ATOM 747 C C . ALA A 1 90 ? 4.318 0.108 -18.726 1.00 92.81 90 ALA A C 1
ATOM 749 O O . ALA A 1 90 ? 3.472 0.920 -18.358 1.00 92.81 90 ALA A O 1
ATOM 750 N N . ARG A 1 91 ? 4.117 -0.694 -19.780 1.00 94.50 91 ARG A N 1
ATOM 751 C CA . ARG A 1 91 ? 2.866 -0.718 -20.557 1.00 94.50 91 ARG A CA 1
ATOM 752 C C . ARG A 1 91 ? 1.673 -1.140 -19.709 1.00 94.50 91 ARG A C 1
ATOM 754 O O . ARG A 1 91 ? 0.631 -0.499 -19.796 1.00 94.50 91 ARG A O 1
ATOM 761 N N . ALA A 1 92 ? 1.826 -2.173 -18.877 1.00 94.00 92 ALA A N 1
ATOM 762 C CA . ALA A 1 92 ? 0.781 -2.611 -17.957 1.00 94.00 92 ALA A CA 1
ATOM 763 C C . ALA A 1 92 ? 0.354 -1.468 -17.031 1.00 94.00 92 ALA A C 1
ATOM 765 O O . ALA A 1 92 ? -0.834 -1.167 -16.925 1.00 94.00 92 ALA A O 1
ATOM 766 N N . GLN A 1 93 ? 1.328 -0.781 -16.424 1.00 93.00 93 GLN A N 1
ATOM 767 C CA . GLN A 1 93 ? 1.069 0.411 -15.624 1.00 93.00 93 GLN A CA 1
ATOM 768 C C . GLN A 1 93 ? 0.311 1.472 -16.432 1.00 93.00 93 GLN A C 1
ATOM 770 O O . GLN A 1 93 ? -0.699 1.973 -15.948 1.00 93.00 93 GLN A O 1
ATOM 775 N N . THR A 1 94 ? 0.736 1.795 -17.653 1.00 94.38 94 THR A N 1
ATOM 776 C CA . THR A 1 94 ? 0.032 2.789 -18.476 1.00 94.38 94 THR A CA 1
ATOM 777 C C . THR A 1 94 ? -1.408 2.379 -18.776 1.00 94.38 94 THR A C 1
ATOM 779 O O . THR A 1 94 ? -2.311 3.193 -18.607 1.00 94.38 94 THR A O 1
ATOM 782 N N . TYR A 1 95 ? -1.661 1.113 -19.110 1.00 95.06 95 TYR A N 1
ATOM 783 C CA . TYR A 1 95 ? -3.022 0.621 -19.327 1.00 95.06 95 TYR A CA 1
ATOM 784 C C . TYR A 1 95 ? -3.907 0.712 -18.074 1.00 95.06 95 TYR A C 1
ATOM 786 O O . TYR A 1 95 ? -5.081 1.053 -18.208 1.00 95.06 95 TYR A O 1
ATOM 794 N N . PHE A 1 96 ? -3.380 0.490 -16.862 1.00 92.06 96 PHE A N 1
ATOM 795 C CA . PHE A 1 96 ? -4.157 0.717 -15.633 1.00 92.06 96 PHE A CA 1
ATOM 796 C C . PHE A 1 96 ? -4.598 2.179 -15.484 1.00 92.06 96 PHE A C 1
ATOM 798 O O . PHE A 1 96 ? -5.747 2.432 -15.137 1.00 92.06 96 PHE A O 1
ATOM 805 N N . PHE A 1 97 ? -3.720 3.137 -15.794 1.00 90.00 97 PHE A N 1
ATOM 806 C CA . PHE A 1 97 ? -4.043 4.571 -15.733 1.00 90.00 97 PHE A CA 1
ATOM 807 C C . PHE A 1 97 ? -4.988 5.031 -16.850 1.00 90.00 97 PHE A C 1
ATOM 809 O O . PHE A 1 97 ? -5.669 6.039 -16.700 1.00 90.00 97 PHE A O 1
ATOM 816 N N . MET A 1 98 ? -5.064 4.274 -17.943 1.00 91.19 98 MET A N 1
ATOM 817 C CA . MET A 1 98 ? -6.051 4.465 -19.007 1.00 91.19 98 MET A CA 1
ATOM 818 C C . MET A 1 98 ? -7.381 3.747 -18.733 1.00 91.19 98 MET A C 1
ATOM 820 O O . MET A 1 98 ? -8.209 3.667 -19.634 1.00 91.19 98 MET A O 1
ATOM 824 N N . GLU A 1 99 ? -7.573 3.176 -17.538 1.00 89.56 99 GLU A N 1
ATOM 825 C CA . GLU A 1 99 ? -8.762 2.390 -17.176 1.00 89.56 99 GLU A CA 1
ATOM 826 C C . GLU A 1 99 ? -8.982 1.166 -18.097 1.00 89.56 99 GLU A C 1
ATOM 828 O O . GLU A 1 99 ? -10.106 0.739 -18.358 1.00 89.56 99 GLU A O 1
ATOM 833 N N . ARG A 1 100 ? -7.883 0.558 -18.571 1.00 93.44 100 ARG A N 1
ATOM 834 C CA . ARG A 1 100 ? -7.851 -0.615 -19.469 1.00 93.44 100 ARG A CA 1
ATOM 835 C C . ARG A 1 100 ? -7.225 -1.839 -18.782 1.00 93.44 100 ARG A C 1
ATOM 837 O O . ARG A 1 100 ? -6.149 -2.302 -19.173 1.00 93.44 100 ARG A O 1
ATOM 844 N N . PRO A 1 101 ? -7.854 -2.387 -17.725 1.00 92.56 101 PRO A N 1
ATOM 845 C CA . PRO A 1 101 ? -7.242 -3.434 -16.911 1.00 92.56 101 PRO A CA 1
ATOM 846 C C . PRO A 1 101 ? -7.019 -4.746 -17.672 1.00 92.56 101 PRO A C 1
ATOM 848 O O . PRO A 1 101 ? -6.064 -5.456 -17.374 1.00 92.56 101 PRO A O 1
ATOM 851 N N . ALA A 1 102 ? -7.853 -5.084 -18.660 1.00 93.38 102 ALA A N 1
ATOM 852 C CA . ALA A 1 102 ? -7.690 -6.320 -19.428 1.00 93.38 102 ALA A CA 1
ATOM 853 C C . ALA A 1 102 ? -6.364 -6.329 -20.210 1.00 93.38 102 ALA A C 1
ATOM 855 O O . ALA A 1 102 ? -5.597 -7.292 -20.132 1.00 93.38 102 ALA A O 1
ATOM 856 N N . GLU A 1 103 ? -6.056 -5.236 -20.907 1.00 95.56 103 GLU A N 1
ATOM 857 C CA . GLU A 1 103 ? -4.788 -5.049 -21.610 1.00 95.56 103 GLU A CA 1
ATOM 858 C C . GLU A 1 103 ? -3.607 -4.948 -20.644 1.00 95.56 103 GLU A C 1
ATOM 860 O O . GLU A 1 103 ? -2.546 -5.514 -20.914 1.00 95.56 103 GLU A O 1
ATOM 865 N N . ALA A 1 104 ? -3.801 -4.299 -19.492 1.00 94.25 104 ALA A N 1
ATOM 866 C CA . ALA A 1 104 ? -2.779 -4.230 -18.456 1.00 94.25 104 ALA A CA 1
ATOM 867 C C . ALA A 1 104 ? -2.364 -5.629 -17.980 1.00 94.25 104 ALA A C 1
ATOM 869 O O . ALA A 1 104 ? -1.178 -5.968 -17.976 1.00 94.25 104 ALA A O 1
ATOM 870 N N . TRP A 1 105 ? -3.339 -6.479 -17.647 1.00 93.38 105 TRP A N 1
ATOM 871 C CA . TRP A 1 105 ? -3.071 -7.847 -17.209 1.00 93.38 105 TRP A CA 1
ATOM 872 C C . TRP A 1 105 ? -2.483 -8.714 -18.322 1.00 93.38 105 TRP A C 1
ATOM 874 O O . TRP A 1 105 ? -1.601 -9.524 -18.045 1.00 93.38 105 TRP A O 1
ATOM 884 N N . ALA A 1 106 ? -2.877 -8.507 -19.582 1.00 93.38 106 ALA A N 1
ATOM 885 C CA . ALA A 1 106 ? -2.257 -9.191 -20.718 1.00 93.38 106 ALA A CA 1
ATOM 886 C C . ALA A 1 106 ? -0.747 -8.900 -20.831 1.00 93.38 106 ALA A C 1
ATOM 888 O O . ALA A 1 106 ? 0.015 -9.802 -21.178 1.00 93.38 106 ALA A O 1
ATOM 889 N N . CYS A 1 107 ? -0.305 -7.682 -20.501 1.00 91.62 107 CYS A N 1
ATOM 890 C CA . CYS A 1 107 ? 1.118 -7.352 -20.395 1.00 91.62 107 CYS A CA 1
ATOM 891 C C . CYS A 1 107 ? 1.785 -8.046 -19.197 1.00 91.62 107 CYS A C 1
ATOM 893 O O . CYS A 1 107 ? 2.858 -8.623 -19.351 1.00 91.62 107 CYS A O 1
ATOM 895 N N . VAL A 1 108 ? 1.142 -8.062 -18.023 1.00 90.31 108 VAL A N 1
ATOM 896 C CA . VAL A 1 108 ? 1.681 -8.734 -16.822 1.00 90.31 108 VAL A CA 1
ATOM 897 C C . VAL A 1 108 ? 1.894 -10.231 -17.055 1.00 90.31 108 VAL A C 1
ATOM 899 O O . VAL A 1 108 ? 2.922 -10.765 -16.657 1.00 90.31 108 VAL A O 1
ATOM 902 N N . TYR A 1 109 ? 0.970 -10.911 -17.737 1.00 88.12 109 TYR A N 1
ATOM 903 C CA . TYR A 1 109 ? 1.069 -12.354 -17.994 1.00 88.12 109 TYR A CA 1
ATOM 904 C C . TYR A 1 109 ? 2.176 -12.756 -18.976 1.00 88.12 109 TYR A C 1
ATOM 906 O O . TYR A 1 109 ? 2.462 -13.943 -19.117 1.00 88.12 109 TYR A O 1
ATOM 914 N N . ARG A 1 110 ? 2.811 -11.792 -19.648 1.00 85.50 110 ARG A N 1
ATOM 915 C CA . ARG A 1 110 ? 4.010 -12.039 -20.462 1.00 85.50 110 ARG A CA 1
ATOM 916 C C . ARG A 1 110 ? 5.284 -12.078 -19.624 1.00 85.50 110 ARG A C 1
ATOM 918 O O . ARG A 1 110 ? 6.304 -12.544 -20.116 1.00 85.50 110 ARG A O 1
ATOM 925 N N . PHE A 1 111 ? 5.217 -11.599 -18.383 1.00 80.94 111 PHE A N 1
ATOM 926 C CA . PHE A 1 111 ? 6.318 -11.612 -17.438 1.00 80.94 111 PHE A CA 1
ATOM 927 C C . PHE A 1 111 ? 6.260 -12.883 -16.571 1.00 80.94 111 PHE A C 1
ATOM 929 O O . PHE A 1 111 ? 5.178 -13.235 -16.083 1.00 80.94 111 PHE A O 1
ATOM 936 N N . PRO A 1 112 ? 7.391 -13.559 -16.299 1.00 82.44 112 PRO A N 1
ATOM 937 C CA . PRO A 1 112 ? 7.438 -14.639 -15.318 1.00 82.44 112 PRO A CA 1
ATOM 938 C C . PRO A 1 112 ? 7.154 -14.083 -13.915 1.00 82.44 112 PRO A C 1
ATOM 940 O O . PRO A 1 112 ? 8.049 -13.608 -13.231 1.00 82.44 112 PRO A O 1
ATOM 943 N N . VAL A 1 113 ? 5.901 -14.099 -13.448 1.00 78.44 113 VAL A N 1
ATOM 944 C CA . VAL A 1 113 ? 5.498 -13.417 -12.192 1.00 78.44 113 VAL A CA 1
ATOM 945 C C . VAL A 1 113 ? 6.324 -13.847 -10.970 1.00 78.44 113 VAL A C 1
ATOM 947 O O . VAL A 1 113 ? 6.592 -13.033 -10.086 1.00 78.44 113 VAL A O 1
ATOM 950 N N . ALA A 1 114 ? 6.823 -15.086 -10.962 1.00 79.06 114 ALA A N 1
ATOM 951 C CA . ALA A 1 114 ? 7.747 -15.602 -9.951 1.00 79.06 114 ALA A CA 1
ATOM 952 C C . ALA A 1 114 ? 9.110 -14.883 -9.898 1.00 79.06 114 ALA A C 1
ATOM 954 O O . ALA A 1 114 ? 9.819 -15.026 -8.905 1.00 79.06 114 ALA A O 1
ATOM 955 N N . GLU A 1 115 ? 9.458 -14.072 -10.895 1.00 82.62 115 GLU A N 1
ATOM 956 C CA . GLU A 1 115 ? 10.691 -13.278 -10.980 1.00 82.62 115 GLU A CA 1
ATOM 957 C C . GLU A 1 115 ? 10.457 -11.782 -10.713 1.00 82.62 115 GLU A C 1
ATOM 959 O O . GLU A 1 115 ? 11.406 -10.998 -10.698 1.00 82.62 115 GLU A O 1
ATOM 964 N N . LEU A 1 116 ? 9.208 -11.361 -10.456 1.00 83.56 116 LEU A N 1
ATOM 965 C CA . LEU A 1 116 ? 8.909 -9.947 -10.229 1.00 83.56 116 LEU A CA 1
ATOM 966 C C . LEU A 1 116 ? 9.634 -9.443 -8.992 1.00 83.56 116 LEU A C 1
ATOM 968 O O . LEU A 1 116 ? 9.590 -10.076 -7.935 1.00 83.56 116 LEU A O 1
ATOM 972 N N . ASP A 1 117 ? 10.217 -8.255 -9.100 1.00 84.62 117 ASP A N 1
ATOM 973 C CA . ASP A 1 117 ? 10.647 -7.502 -7.931 1.00 84.62 117 ASP A CA 1
ATOM 974 C C . ASP A 1 117 ? 9.468 -7.305 -6.962 1.00 84.62 117 ASP A C 1
ATOM 976 O O . ASP A 1 117 ? 8.336 -7.040 -7.384 1.00 84.62 117 ASP A O 1
ATOM 980 N N . THR A 1 118 ? 9.723 -7.421 -5.657 1.00 86.75 118 THR A N 1
ATOM 981 C CA . THR A 1 118 ? 8.668 -7.333 -4.635 1.00 86.75 118 THR A CA 1
ATOM 982 C C . THR A 1 118 ? 7.924 -5.998 -4.696 1.00 86.75 118 THR A C 1
ATOM 984 O O . THR A 1 118 ? 6.709 -5.967 -4.501 1.00 86.75 118 THR A O 1
ATOM 987 N N . GLY A 1 119 ? 8.603 -4.899 -5.043 1.00 86.69 119 GLY A N 1
ATOM 988 C CA . GLY A 1 119 ? 7.963 -3.597 -5.218 1.00 86.69 119 GLY A CA 1
ATOM 989 C C . GLY A 1 119 ? 6.967 -3.574 -6.381 1.00 86.69 119 GLY A C 1
ATOM 990 O O . GLY A 1 119 ? 5.897 -2.974 -6.265 1.00 86.69 119 GLY A O 1
ATOM 991 N N . TRP A 1 120 ? 7.273 -4.260 -7.486 1.00 88.00 120 TRP A N 1
ATOM 992 C CA . TRP A 1 120 ? 6.326 -4.424 -8.594 1.00 88.00 120 TRP A CA 1
ATOM 993 C C . TRP A 1 120 ? 5.159 -5.329 -8.227 1.00 88.00 120 TRP A C 1
ATOM 995 O O . TRP A 1 120 ? 4.022 -4.986 -8.534 1.00 88.00 120 TRP A O 1
ATOM 1005 N N . ALA A 1 121 ? 5.414 -6.445 -7.548 1.00 91.00 121 ALA A N 1
ATOM 1006 C CA . ALA A 1 121 ? 4.353 -7.345 -7.108 1.00 91.00 121 ALA A CA 1
ATOM 1007 C C . ALA A 1 121 ? 3.363 -6.637 -6.163 1.00 91.00 121 ALA A C 1
ATOM 1009 O O . ALA A 1 121 ? 2.158 -6.705 -6.391 1.00 91.00 121 ALA A O 1
ATOM 1010 N N . LEU A 1 122 ? 3.851 -5.864 -5.183 1.00 91.69 122 LEU A N 1
ATOM 1011 C CA . LEU A 1 122 ? 3.001 -5.050 -4.301 1.00 91.69 122 LEU A CA 1
ATOM 1012 C C . LEU A 1 122 ? 2.229 -3.963 -5.067 1.00 91.69 122 LEU A C 1
ATOM 1014 O O . LEU A 1 122 ? 1.063 -3.703 -4.778 1.00 91.69 122 LEU A O 1
ATOM 1018 N N . ARG A 1 123 ? 2.827 -3.364 -6.100 1.00 91.38 123 ARG A N 1
ATOM 1019 C CA . ARG A 1 123 ? 2.116 -2.417 -6.971 1.00 91.38 123 ARG A CA 1
ATOM 1020 C C . ARG A 1 123 ? 1.007 -3.092 -7.783 1.00 91.38 123 ARG A C 1
ATOM 1022 O O . ARG A 1 123 ? -0.080 -2.536 -7.900 1.00 91.38 123 ARG A O 1
ATOM 1029 N N . LEU A 1 124 ? 1.259 -4.281 -8.328 1.00 93.44 124 LEU A N 1
ATOM 1030 C CA . LEU A 1 124 ? 0.235 -5.065 -9.023 1.00 93.44 124 LEU A CA 1
ATOM 1031 C C . LEU A 1 124 ? -0.880 -5.495 -8.066 1.00 93.44 124 LEU A C 1
ATOM 1033 O O . LEU A 1 124 ? -2.044 -5.464 -8.457 1.00 93.44 124 LEU A O 1
ATOM 1037 N N . CYS A 1 125 ? -0.551 -5.817 -6.811 1.00 95.62 125 CYS A N 1
ATOM 1038 C CA . CYS A 1 125 ? -1.538 -5.989 -5.750 1.00 95.62 125 CYS A CA 1
ATOM 1039 C C . CYS A 1 125 ? -2.385 -4.718 -5.591 1.00 95.62 125 CYS A C 1
ATOM 1041 O O . CYS A 1 125 ? -3.606 -4.803 -5.629 1.00 95.62 125 CYS A O 1
ATOM 1043 N N . HIS A 1 126 ? -1.786 -3.527 -5.511 1.00 94.25 126 HIS A N 1
ATOM 1044 C CA . HIS A 1 126 ? -2.559 -2.281 -5.421 1.00 94.25 126 HIS A CA 1
ATOM 1045 C C . HIS A 1 126 ? -3.487 -2.071 -6.631 1.00 94.25 126 HIS A C 1
ATOM 1047 O O . HIS A 1 126 ? -4.652 -1.730 -6.443 1.00 94.25 126 HIS A O 1
ATOM 1053 N N . TYR A 1 127 ? -3.050 -2.369 -7.859 1.00 93.94 127 TYR A N 1
ATOM 1054 C CA . TYR A 1 127 ? -3.941 -2.319 -9.029 1.00 93.94 127 TYR A CA 1
ATOM 1055 C C . TYR A 1 127 ? -5.064 -3.360 -8.974 1.00 93.94 127 TYR A C 1
ATOM 1057 O O . TYR A 1 127 ? -6.211 -3.034 -9.274 1.00 93.94 127 TYR A O 1
ATOM 1065 N N . ALA A 1 128 ? -4.769 -4.592 -8.551 1.00 94.88 128 ALA A N 1
ATOM 1066 C CA . ALA A 1 128 ? -5.781 -5.627 -8.351 1.00 94.88 128 ALA A CA 1
ATOM 1067 C C . ALA A 1 128 ? -6.821 -5.192 -7.309 1.00 94.88 128 ALA A C 1
ATOM 1069 O O . ALA A 1 128 ? -8.022 -5.342 -7.538 1.00 94.88 128 ALA A O 1
ATOM 1070 N N . TYR A 1 129 ? -6.368 -4.573 -6.213 1.00 95.75 129 TYR A N 1
ATOM 1071 C CA . TYR A 1 129 ? -7.244 -3.949 -5.231 1.00 95.75 129 TYR A CA 1
ATOM 1072 C C . TYR A 1 129 ? -8.137 -2.908 -5.896 1.00 95.75 129 TYR A C 1
ATOM 1074 O O . TYR A 1 129 ? -9.351 -3.037 -5.808 1.00 95.75 129 TYR A O 1
ATOM 1082 N N . LEU A 1 130 ? -7.580 -1.924 -6.599 1.00 92.56 130 LEU A N 1
ATOM 1083 C CA . LEU A 1 130 ? -8.364 -0.845 -7.199 1.00 92.56 130 LEU A CA 1
ATOM 1084 C C . LEU A 1 130 ? -9.385 -1.352 -8.235 1.00 92.56 130 LEU A C 1
ATOM 1086 O O . LEU A 1 130 ? -10.505 -0.849 -8.277 1.00 92.56 130 LEU A O 1
ATOM 1090 N N . CYS A 1 131 ? -9.058 -2.405 -8.992 1.00 91.75 131 CYS A N 1
ATOM 1091 C CA . CYS A 1 131 ? -9.974 -3.064 -9.933 1.00 91.75 131 CYS A CA 1
ATOM 1092 C C . CYS A 1 131 ? -11.007 -3.999 -9.276 1.00 91.75 131 CYS A C 1
ATOM 1094 O O . CYS A 1 131 ? -11.779 -4.633 -9.993 1.00 91.75 131 CYS A O 1
ATOM 1096 N N . SER A 1 132 ? -11.013 -4.134 -7.947 1.00 94.06 132 SER A N 1
ATOM 1097 C CA . SER A 1 132 ? -11.826 -5.123 -7.219 1.00 94.06 132 SER A CA 1
ATOM 1098 C C . SER A 1 132 ? -11.567 -6.581 -7.639 1.00 94.06 132 SER A C 1
ATOM 1100 O O . SER A 1 132 ? -12.442 -7.433 -7.504 1.00 94.06 132 SER A O 1
ATOM 1102 N N . ASP A 1 133 ? -10.364 -6.892 -8.132 1.00 94.81 133 ASP A N 1
ATOM 1103 C CA . ASP A 1 133 ? -9.956 -8.250 -8.504 1.00 94.81 133 ASP A CA 1
ATOM 1104 C C . ASP A 1 133 ? -9.164 -8.903 -7.363 1.00 94.81 133 ASP A C 1
ATOM 1106 O O . ASP A 1 133 ? -7.935 -9.034 -7.388 1.00 94.81 133 ASP A O 1
ATOM 1110 N N . TYR A 1 134 ? -9.888 -9.262 -6.303 1.00 96.44 134 TYR A N 1
ATOM 1111 C CA . TYR A 1 134 ? -9.284 -9.762 -5.068 1.00 96.44 134 TYR A CA 1
ATOM 1112 C C . TYR A 1 134 ? -8.630 -11.134 -5.235 1.00 96.44 134 TYR A C 1
ATOM 1114 O O . TYR A 1 134 ? -7.620 -11.397 -4.591 1.00 96.44 134 TYR A O 1
ATOM 1122 N N . GLU A 1 135 ? -9.131 -11.979 -6.138 1.00 96.38 135 GLU A N 1
ATOM 1123 C CA . GLU A 1 135 ? -8.505 -13.273 -6.440 1.00 96.38 135 GLU A CA 1
ATOM 1124 C C . GLU A 1 135 ? -7.129 -13.094 -7.079 1.00 96.38 135 GLU A C 1
ATOM 1126 O O . GLU A 1 135 ? -6.175 -13.777 -6.701 1.00 96.38 135 GLU A O 1
ATOM 1131 N N . ARG A 1 136 ? -6.984 -12.141 -8.011 1.00 94.81 136 ARG A N 1
ATOM 1132 C CA . ARG A 1 136 ? -5.671 -11.848 -8.592 1.00 94.81 136 ARG A CA 1
ATOM 1133 C C . ARG A 1 136 ? -4.723 -11.247 -7.558 1.00 94.81 136 ARG A C 1
ATOM 1135 O O . ARG A 1 136 ? -3.544 -11.595 -7.557 1.00 94.81 136 ARG A O 1
ATOM 1142 N N . GLY A 1 137 ? -5.229 -10.404 -6.659 1.00 96.06 137 GLY A N 1
ATOM 1143 C CA . GLY A 1 137 ? -4.461 -9.907 -5.515 1.00 96.06 137 GLY A CA 1
ATOM 1144 C C . GLY A 1 137 ? -3.968 -11.031 -4.597 1.00 96.06 137 GLY A C 1
ATOM 1145 O O . GLY A 1 137 ? -2.782 -11.077 -4.276 1.00 96.06 137 GLY A O 1
ATOM 1146 N N . LEU A 1 138 ? -4.844 -11.983 -4.249 1.00 97.25 138 LEU A N 1
ATOM 1147 C CA . LEU A 1 138 ? -4.503 -13.175 -3.461 1.00 97.25 138 LEU A CA 1
ATOM 1148 C C . LEU A 1 138 ? -3.447 -14.045 -4.152 1.00 97.25 138 LEU A C 1
ATOM 1150 O O . LEU A 1 138 ? -2.518 -14.519 -3.502 1.00 97.25 138 LEU A O 1
ATOM 1154 N N . TRP A 1 139 ? -3.552 -14.231 -5.468 1.00 94.75 139 TRP A N 1
ATOM 1155 C CA . TRP A 1 139 ? -2.550 -14.968 -6.238 1.00 94.75 139 TRP A CA 1
ATOM 1156 C C . TRP A 1 139 ? -1.176 -14.278 -6.213 1.00 94.75 139 TRP A C 1
ATOM 1158 O O . TRP A 1 139 ? -0.173 -14.926 -5.912 1.00 94.75 139 TRP A O 1
ATOM 1168 N N . LEU A 1 140 ? -1.126 -12.965 -6.466 1.00 94.38 140 LEU A N 1
ATOM 1169 C CA . LEU A 1 140 ? 0.118 -12.183 -6.455 1.00 94.38 140 LEU A CA 1
ATOM 1170 C C . LEU A 1 140 ? 0.783 -12.180 -5.075 1.00 94.38 140 LEU A C 1
ATOM 1172 O O . LEU A 1 140 ? 1.983 -12.435 -4.964 1.00 94.38 140 LEU A O 1
ATOM 1176 N N . VAL A 1 141 ? 0.014 -11.910 -4.016 1.00 95.25 141 VAL A N 1
ATOM 1177 C CA . VAL A 1 141 ? 0.557 -11.880 -2.652 1.00 95.25 141 VAL A CA 1
ATOM 1178 C C . VAL A 1 141 ? 0.936 -13.276 -2.166 1.00 95.25 141 VAL A C 1
ATOM 1180 O O . VAL A 1 141 ? 1.910 -13.402 -1.433 1.00 95.25 141 VAL A O 1
ATOM 1183 N N . GLY A 1 142 ? 0.255 -14.331 -2.625 1.00 94.50 142 GLY A N 1
ATOM 1184 C CA . GLY A 1 142 ? 0.628 -15.717 -2.343 1.00 94.50 142 GLY A CA 1
ATOM 1185 C C . GLY A 1 142 ? 2.046 -16.040 -2.814 1.00 94.50 142 GLY A C 1
ATOM 1186 O O . GLY A 1 142 ? 2.835 -16.579 -2.046 1.00 94.50 142 GLY A O 1
ATOM 1187 N N . ILE A 1 143 ? 2.418 -15.614 -4.026 1.00 91.38 143 ILE A N 1
ATOM 1188 C CA . ILE A 1 143 ? 3.792 -15.769 -4.541 1.00 91.38 143 ILE A CA 1
ATOM 1189 C C . ILE A 1 143 ? 4.803 -15.060 -3.630 1.00 91.38 143 ILE A C 1
ATOM 1191 O O . ILE A 1 143 ? 5.880 -15.594 -3.367 1.00 91.38 143 ILE A O 1
ATOM 1195 N N . LEU A 1 144 ? 4.464 -13.869 -3.126 1.00 92.25 144 LEU A N 1
ATOM 1196 C CA . LEU A 1 144 ? 5.326 -13.149 -2.193 1.00 92.25 144 LEU A CA 1
ATOM 1197 C C . LEU A 1 144 ? 5.448 -13.882 -0.857 1.00 92.25 144 LEU A C 1
ATOM 1199 O O . LEU A 1 144 ? 6.565 -14.081 -0.396 1.00 92.25 144 LEU A O 1
ATOM 1203 N N . VAL A 1 145 ? 4.339 -14.320 -0.261 1.00 94.50 145 VAL A N 1
ATOM 1204 C CA . VAL A 1 145 ? 4.329 -15.050 1.018 1.00 94.50 145 VAL A CA 1
ATOM 1205 C C . VAL A 1 145 ? 5.266 -16.260 0.975 1.00 94.50 145 VAL A C 1
ATOM 1207 O O . VAL A 1 145 ? 6.048 -16.450 1.905 1.00 94.50 145 VAL A O 1
ATOM 1210 N N . GLU A 1 146 ? 5.265 -17.021 -0.120 1.00 92.62 146 GLU A N 1
ATOM 1211 C CA . GLU A 1 146 ? 6.147 -18.184 -0.276 1.00 92.62 146 GLU A CA 1
ATOM 1212 C C . GLU A 1 146 ? 7.639 -17.802 -0.249 1.00 92.62 146 GLU A C 1
ATOM 1214 O O . GLU A 1 146 ? 8.419 -18.458 0.439 1.00 92.62 146 GLU A O 1
ATOM 1219 N N . ARG A 1 147 ? 8.037 -16.689 -0.887 1.00 90.81 147 ARG A N 1
ATOM 1220 C CA . ARG A 1 147 ? 9.432 -16.195 -0.843 1.00 90.81 147 ARG A CA 1
ATOM 1221 C C . ARG A 1 147 ? 9.887 -15.834 0.571 1.00 90.81 147 ARG A C 1
ATOM 1223 O O . ARG A 1 147 ? 11.045 -16.041 0.922 1.00 90.81 147 ARG A O 1
ATOM 1230 N N . TYR A 1 148 ? 8.993 -15.273 1.384 1.00 92.94 148 TYR A N 1
ATOM 1231 C CA . TYR A 1 148 ? 9.309 -14.959 2.781 1.00 92.94 148 TYR A CA 1
ATOM 1232 C C . TYR A 1 148 ? 9.349 -16.215 3.648 1.00 92.94 148 TYR A C 1
ATOM 1234 O O . TYR A 1 148 ? 10.205 -16.312 4.526 1.00 92.94 148 TYR A O 1
ATOM 1242 N N . ARG A 1 149 ? 8.503 -17.210 3.360 1.00 93.44 149 ARG A N 1
ATOM 1243 C CA . ARG A 1 149 ? 8.576 -18.513 4.027 1.00 93.44 149 ARG A CA 1
ATOM 1244 C C . ARG A 1 149 ? 9.912 -19.210 3.763 1.00 93.44 149 ARG A C 1
ATOM 1246 O O . ARG A 1 149 ? 10.489 -19.783 4.678 1.00 93.44 149 ARG A O 1
ATOM 1253 N N . GLU A 1 150 ? 10.442 -19.108 2.545 1.00 91.81 150 GLU A N 1
ATOM 1254 C CA . GLU A 1 150 ? 11.782 -19.608 2.198 1.00 91.81 150 GLU A CA 1
ATOM 1255 C C . GLU A 1 150 ? 12.917 -18.850 2.908 1.00 91.81 150 GLU A C 1
ATOM 1257 O O . GLU A 1 150 ? 13.980 -19.425 3.151 1.00 91.81 150 GLU A O 1
ATOM 1262 N N . ALA A 1 151 ? 12.714 -17.574 3.258 1.00 91.00 151 ALA A N 1
ATOM 1263 C CA . ALA A 1 151 ? 13.695 -16.800 4.016 1.00 91.00 151 ALA A CA 1
ATOM 1264 C C . ALA A 1 151 ? 13.797 -17.258 5.481 1.00 91.00 151 ALA A C 1
ATOM 1266 O O . ALA A 1 151 ? 14.887 -17.170 6.050 1.00 91.00 151 ALA A O 1
ATOM 1267 N N . VAL A 1 152 ? 12.704 -17.783 6.061 1.00 93.62 152 VAL A N 1
ATOM 1268 C CA . VAL A 1 152 ? 12.557 -18.294 7.444 1.00 93.62 152 VAL A CA 1
ATOM 1269 C C . VAL A 1 152 ? 12.744 -17.216 8.526 1.00 93.62 152 VAL A C 1
ATOM 1271 O O . VAL A 1 152 ? 11.912 -17.073 9.418 1.00 93.62 152 VAL A O 1
ATOM 1274 N N . ASN A 1 153 ? 13.817 -16.431 8.463 1.00 96.38 153 ASN A N 1
ATOM 1275 C CA . ASN A 1 153 ? 14.065 -15.292 9.337 1.00 96.38 153 ASN A CA 1
ATOM 1276 C C . ASN A 1 153 ? 13.411 -14.030 8.757 1.00 96.38 153 ASN A C 1
ATOM 1278 O O . ASN A 1 153 ? 13.818 -13.538 7.704 1.00 96.38 153 ASN A O 1
ATOM 1282 N N . LEU A 1 154 ? 12.422 -13.492 9.465 1.00 96.62 154 LEU A N 1
ATOM 1283 C CA . LEU A 1 154 ? 11.637 -12.330 9.045 1.00 96.62 154 LEU A CA 1
ATOM 1284 C C . LEU A 1 154 ? 12.113 -11.017 9.685 1.00 96.62 154 LEU A C 1
ATOM 1286 O O . LEU A 1 154 ? 11.422 -10.001 9.586 1.00 96.62 154 LEU A O 1
ATOM 1290 N N . ASP A 1 155 ? 13.302 -11.020 10.296 1.00 95.88 155 ASP A N 1
ATOM 1291 C CA . ASP A 1 155 ? 13.948 -9.808 10.794 1.00 95.88 155 ASP A CA 1
ATOM 1292 C C . ASP A 1 155 ? 14.129 -8.773 9.658 1.00 95.88 155 ASP A C 1
ATOM 1294 O O . ASP A 1 155 ? 14.663 -9.112 8.594 1.00 95.88 155 ASP A O 1
ATOM 1298 N N . PRO A 1 156 ? 13.734 -7.499 9.849 1.00 92.81 156 PRO A N 1
ATOM 1299 C CA . PRO A 1 156 ? 13.832 -6.485 8.801 1.00 92.81 156 PRO A CA 1
ATOM 1300 C C . PRO A 1 156 ? 15.246 -6.272 8.243 1.00 92.81 156 PRO A C 1
ATOM 1302 O O . PRO A 1 156 ? 15.385 -6.018 7.046 1.00 92.81 156 PRO A O 1
ATOM 1305 N N . SER A 1 157 ? 16.292 -6.394 9.068 1.00 92.38 157 SER A N 1
ATOM 1306 C CA . SER A 1 157 ? 17.681 -6.236 8.613 1.00 92.38 157 SER A CA 1
ATOM 1307 C C . SER A 1 157 ? 18.091 -7.419 7.738 1.00 92.38 157 SER A C 1
ATOM 1309 O O . SER A 1 157 ? 18.642 -7.222 6.655 1.00 92.38 157 SER A O 1
ATOM 1311 N N . HIS A 1 158 ? 17.735 -8.639 8.155 1.00 92.62 158 HIS A N 1
ATOM 1312 C CA . HIS A 1 158 ? 17.963 -9.856 7.372 1.00 92.62 158 HIS A CA 1
ATOM 1313 C C . HIS A 1 158 ? 17.261 -9.821 6.006 1.00 92.62 158 HIS A C 1
ATOM 1315 O O . HIS A 1 158 ? 17.835 -10.201 4.983 1.00 92.62 158 HIS A O 1
ATOM 1321 N N . LEU A 1 159 ? 16.014 -9.352 5.977 1.00 93.25 159 LEU A N 1
ATOM 1322 C CA . LEU A 1 159 ? 15.240 -9.213 4.745 1.00 93.25 159 LEU A CA 1
ATOM 1323 C C . LEU A 1 159 ? 15.848 -8.154 3.819 1.00 93.25 159 LEU A C 1
ATOM 1325 O O . LEU A 1 159 ? 15.987 -8.395 2.617 1.00 93.25 159 LEU A O 1
ATOM 1329 N N . MET A 1 160 ? 16.291 -7.023 4.373 1.00 88.50 160 MET A N 1
ATOM 1330 C CA . MET A 1 160 ? 16.928 -5.951 3.608 1.00 88.50 160 MET A CA 1
ATOM 1331 C C . MET A 1 160 ? 18.221 -6.415 2.921 1.00 88.50 160 MET A C 1
ATOM 1333 O O . MET A 1 160 ? 18.436 -6.082 1.755 1.00 88.50 160 MET A O 1
ATOM 1337 N N . GLU A 1 161 ? 19.048 -7.231 3.583 1.00 88.50 161 GLU A N 1
ATOM 1338 C CA . GLU A 1 161 ? 20.251 -7.835 2.979 1.00 88.50 161 GLU A CA 1
ATOM 1339 C C . GLU A 1 161 ? 19.929 -8.716 1.761 1.00 88.50 161 GLU A C 1
ATOM 1341 O O . GLU A 1 161 ? 20.740 -8.846 0.843 1.00 88.50 161 GLU A O 1
ATOM 1346 N N . ARG A 1 162 ? 18.721 -9.288 1.720 1.00 87.31 162 ARG A N 1
ATOM 1347 C CA . ARG A 1 162 ? 18.200 -10.093 0.603 1.00 87.31 162 ARG A CA 1
ATOM 1348 C C . ARG A 1 162 ? 17.437 -9.265 -0.434 1.00 87.31 162 ARG A C 1
ATOM 1350 O O . ARG A 1 162 ? 16.901 -9.826 -1.386 1.00 87.31 162 ARG A O 1
ATOM 1357 N N . GLY A 1 163 ? 17.375 -7.944 -0.262 1.00 85.25 163 GLY A N 1
ATOM 1358 C CA . GLY A 1 163 ? 16.603 -7.050 -1.123 1.00 85.25 163 GLY A CA 1
ATOM 1359 C C . GLY A 1 163 ? 15.087 -7.195 -0.963 1.00 85.25 163 GLY A C 1
ATOM 1360 O O . GLY A 1 163 ? 14.344 -6.806 -1.862 1.00 85.25 163 GLY A O 1
ATOM 1361 N N . LEU A 1 164 ? 14.619 -7.756 0.154 1.00 89.19 164 LEU A N 1
ATOM 1362 C CA . LEU A 1 164 ? 13.201 -7.896 0.472 1.00 89.19 164 LEU A CA 1
ATOM 1363 C C . LEU A 1 164 ? 12.751 -6.752 1.399 1.00 89.19 164 LEU A C 1
ATOM 1365 O O . LEU A 1 164 ? 13.465 -6.420 2.347 1.00 89.19 164 LEU A O 1
ATOM 1369 N N . PRO A 1 165 ? 11.575 -6.137 1.168 1.00 90.25 165 PRO A N 1
ATOM 1370 C CA . PRO A 1 165 ? 11.012 -5.182 2.119 1.00 90.25 165 PRO A CA 1
ATOM 1371 C C . PRO A 1 165 ? 10.617 -5.867 3.442 1.00 90.25 165 PRO A C 1
ATOM 1373 O O . PRO A 1 165 ? 10.544 -7.099 3.498 1.00 90.25 165 PRO A O 1
ATOM 1376 N N . PRO A 1 166 ? 10.313 -5.099 4.505 1.00 93.56 166 PRO A N 1
ATOM 1377 C CA . PRO A 1 166 ? 9.786 -5.658 5.747 1.00 93.56 166 PRO A CA 1
ATOM 1378 C C . PRO A 1 166 ? 8.577 -6.567 5.501 1.00 93.56 166 PRO A C 1
ATOM 1380 O O . PRO A 1 166 ? 7.678 -6.220 4.730 1.00 93.56 166 PRO A O 1
ATOM 1383 N N . PHE A 1 167 ? 8.541 -7.724 6.167 1.00 96.12 167 PHE A N 1
ATOM 1384 C CA . PHE A 1 167 ? 7.493 -8.727 5.953 1.00 96.12 167 PHE A CA 1
ATOM 1385 C C . PHE A 1 167 ? 6.081 -8.209 6.260 1.00 96.12 167 PHE A C 1
ATOM 1387 O O . PHE A 1 167 ? 5.121 -8.622 5.609 1.00 96.12 167 PHE A O 1
ATOM 1394 N N . SER A 1 168 ? 5.958 -7.250 7.183 1.00 95.06 168 SER A N 1
ATOM 1395 C CA . SER A 1 168 ? 4.682 -6.624 7.539 1.00 95.06 168 SER A CA 1
ATOM 1396 C C . SER A 1 168 ? 3.921 -6.093 6.321 1.00 95.06 168 SER A C 1
ATOM 1398 O O . SER A 1 168 ? 2.712 -6.284 6.246 1.00 95.06 168 SER A O 1
ATOM 1400 N N . PHE A 1 169 ? 4.597 -5.519 5.317 1.00 93.75 169 PHE A N 1
ATOM 1401 C CA . PHE A 1 169 ? 3.935 -5.056 4.089 1.00 93.75 169 PHE A CA 1
ATOM 1402 C C . PHE A 1 169 ? 3.218 -6.193 3.353 1.00 93.75 169 PHE A C 1
ATOM 1404 O O . PHE A 1 169 ? 2.069 -6.042 2.935 1.00 93.75 169 PHE A O 1
ATOM 1411 N N . VAL A 1 170 ? 3.872 -7.348 3.219 1.00 95.81 170 VAL A N 1
ATOM 1412 C CA . VAL A 1 170 ? 3.305 -8.520 2.536 1.00 95.81 170 VAL A CA 1
ATOM 1413 C C . VAL A 1 170 ? 2.201 -9.149 3.376 1.00 95.81 170 VAL A C 1
ATOM 1415 O O . VAL A 1 170 ? 1.142 -9.480 2.841 1.00 95.81 170 VAL A O 1
ATOM 1418 N N . TRP A 1 171 ? 2.410 -9.262 4.689 1.00 98.06 171 TRP A N 1
ATOM 1419 C CA . TRP A 1 171 ? 1.408 -9.809 5.597 1.00 98.06 171 TRP A CA 1
ATOM 1420 C C . TRP A 1 171 ? 0.129 -8.961 5.610 1.00 98.06 171 TRP A C 1
ATOM 1422 O O . TRP A 1 171 ? -0.951 -9.502 5.377 1.00 98.06 171 TRP A O 1
ATOM 1432 N N . PHE A 1 172 ? 0.238 -7.635 5.769 1.00 98.38 172 PHE A N 1
ATOM 1433 C CA . PHE A 1 172 ? -0.917 -6.730 5.740 1.00 98.38 172 PHE A CA 1
ATOM 1434 C C . PHE A 1 172 ? -1.600 -6.705 4.369 1.00 98.38 172 PHE A C 1
ATOM 1436 O O . PHE A 1 172 ? -2.827 -6.658 4.306 1.00 98.38 172 PHE A O 1
ATOM 1443 N N . THR A 1 173 ? -0.842 -6.805 3.270 1.00 97.94 173 THR A N 1
ATOM 1444 C CA . THR A 1 173 ? -1.424 -6.948 1.922 1.00 97.94 173 THR A CA 1
ATOM 1445 C C . THR A 1 173 ? -2.258 -8.224 1.834 1.00 97.94 173 THR A C 1
ATOM 1447 O O . THR A 1 173 ? -3.406 -8.190 1.392 1.00 97.94 173 THR A O 1
ATOM 1450 N N . SER A 1 174 ? -1.717 -9.349 2.309 1.00 98.06 174 SER A N 1
ATOM 1451 C CA . SER A 1 174 ? -2.423 -10.632 2.326 1.00 98.06 174 SER A CA 1
ATOM 1452 C C . SER A 1 174 ? -3.677 -10.570 3.199 1.00 98.06 174 SER A C 1
ATOM 1454 O O . SER A 1 174 ? -4.746 -11.003 2.764 1.00 98.06 174 SER A O 1
ATOM 1456 N N . ALA A 1 175 ? -3.579 -9.988 4.396 1.00 98.56 175 ALA A N 1
ATOM 1457 C CA . ALA A 1 175 ? -4.703 -9.836 5.315 1.00 98.56 175 ALA A CA 1
ATOM 1458 C C . ALA A 1 175 ? -5.818 -8.965 4.718 1.00 98.56 175 ALA A C 1
ATOM 1460 O O . ALA A 1 175 ? -6.990 -9.347 4.775 1.00 98.56 175 ALA A O 1
ATOM 1461 N N . ALA A 1 176 ? -5.459 -7.857 4.062 1.00 98.56 176 ALA A N 1
ATOM 1462 C CA . ALA A 1 176 ? -6.406 -6.989 3.372 1.00 98.56 176 ALA A CA 1
ATOM 1463 C C . ALA A 1 176 ? -7.180 -7.743 2.280 1.00 98.56 176 ALA A C 1
ATOM 1465 O O . ALA A 1 176 ? -8.410 -7.715 2.272 1.00 98.56 176 ALA A O 1
ATOM 1466 N N . PHE A 1 177 ? -6.495 -8.482 1.401 1.00 98.62 177 PHE A N 1
ATOM 1467 C CA . PHE A 1 177 ? -7.167 -9.257 0.352 1.00 98.62 177 PHE A CA 1
ATOM 1468 C C . PHE A 1 177 ? -8.046 -10.375 0.899 1.00 98.62 177 PHE A C 1
ATOM 1470 O O . PHE A 1 177 ? -9.159 -10.573 0.413 1.00 98.62 177 PHE A O 1
ATOM 1477 N N . HIS A 1 178 ? -7.587 -11.086 1.928 1.00 98.62 178 HIS A N 1
ATOM 1478 C CA . HIS A 1 178 ? -8.402 -12.108 2.571 1.00 98.62 178 HIS A CA 1
ATOM 1479 C C . HIS A 1 178 ? -9.646 -11.514 3.229 1.00 98.62 178 HIS A C 1
ATOM 1481 O O . HIS A 1 178 ? -10.715 -12.111 3.124 1.00 98.62 178 HIS A O 1
ATOM 1487 N N . LYS A 1 179 ? -9.545 -10.335 3.853 1.00 98.19 179 LYS A N 1
ATOM 1488 C CA . LYS A 1 179 ? -10.710 -9.617 4.380 1.00 98.19 179 LYS A CA 1
ATOM 1489 C C . LYS A 1 179 ? -11.690 -9.246 3.268 1.00 98.19 179 LYS A C 1
ATOM 1491 O O . LYS A 1 179 ? -12.861 -9.599 3.361 1.00 98.19 179 LYS A O 1
ATOM 1496 N N . LEU A 1 180 ? -11.209 -8.614 2.198 1.00 98.12 180 LEU A N 1
ATOM 1497 C CA . LEU A 1 180 ? -12.037 -8.192 1.059 1.00 98.12 180 LEU A CA 1
ATOM 1498 C C . LEU A 1 180 ? -12.706 -9.368 0.334 1.00 98.12 180 LEU A C 1
ATOM 1500 O O . LEU A 1 180 ? -13.822 -9.237 -0.160 1.00 98.12 180 LEU A O 1
ATOM 1504 N N . ALA A 1 181 ? -12.050 -10.529 0.297 1.00 97.75 181 ALA A N 1
ATOM 1505 C CA . ALA A 1 181 ? -12.599 -11.754 -0.277 1.00 97.75 181 ALA A CA 1
ATOM 1506 C C . ALA A 1 181 ? -13.529 -12.527 0.683 1.00 97.75 181 ALA A C 1
ATOM 1508 O O . ALA A 1 181 ? -14.053 -13.573 0.296 1.00 97.75 181 ALA A O 1
ATOM 1509 N N . GLY A 1 182 ? -13.714 -12.071 1.930 1.00 97.31 182 GLY A N 1
ATOM 1510 C CA . GLY A 1 182 ? -14.506 -12.779 2.943 1.00 97.31 182 GLY A CA 1
ATOM 1511 C C . GLY A 1 182 ? -13.871 -14.096 3.410 1.00 97.31 182 GLY A C 1
ATOM 1512 O O . GLY A 1 182 ? -14.574 -15.062 3.693 1.00 97.31 182 GLY A O 1
ATOM 1513 N N . ARG A 1 183 ? -12.535 -14.167 3.442 1.00 97.69 183 ARG A N 1
ATOM 1514 C CA . ARG A 1 183 ? -11.732 -15.376 3.713 1.00 97.69 183 ARG A CA 1
ATOM 1515 C C . ARG A 1 183 ? -10.729 -15.179 4.854 1.00 97.69 183 ARG A C 1
ATOM 1517 O O . ARG A 1 183 ? -9.617 -15.706 4.786 1.00 97.69 183 ARG A O 1
ATOM 1524 N N . LEU A 1 184 ? -11.099 -14.450 5.910 1.00 97.31 184 LEU A N 1
ATOM 1525 C CA . LEU A 1 184 ? -10.218 -14.242 7.070 1.00 97.31 184 LEU A CA 1
ATOM 1526 C C . LEU A 1 184 ? -9.765 -15.560 7.718 1.00 97.31 184 LEU A C 1
ATOM 1528 O O . LEU A 1 184 ? -8.593 -15.675 8.064 1.00 97.31 184 LEU A O 1
ATOM 1532 N N . ASP A 1 185 ? -10.608 -16.596 7.756 1.00 97.94 185 ASP A N 1
ATOM 1533 C CA . ASP A 1 185 ? -10.209 -17.942 8.206 1.00 97.94 185 ASP A CA 1
ATOM 1534 C C . ASP A 1 185 ? -9.013 -18.508 7.431 1.00 97.94 185 ASP A C 1
ATOM 1536 O O . ASP A 1 185 ? -8.150 -19.193 7.985 1.00 97.94 185 ASP A O 1
ATOM 1540 N N . SER A 1 186 ? -8.939 -18.224 6.128 1.00 97.94 186 SER A N 1
ATOM 1541 C CA . SER A 1 186 ? -7.802 -18.632 5.308 1.00 97.94 186 SER A CA 1
ATOM 1542 C C . SER A 1 186 ? -6.545 -17.857 5.692 1.00 97.94 186 SER A C 1
ATOM 1544 O O . SER A 1 186 ? -5.497 -18.477 5.853 1.00 97.94 186 SER A O 1
ATOM 1546 N N . MET A 1 187 ? -6.659 -16.548 5.946 1.00 98.06 187 MET A N 1
ATOM 1547 C CA . MET A 1 187 ? -5.538 -15.753 6.453 1.00 98.06 187 MET A CA 1
ATOM 1548 C C . MET A 1 187 ? -5.054 -16.259 7.812 1.00 98.06 187 MET A C 1
ATOM 1550 O O . MET A 1 187 ? -3.852 -16.385 8.011 1.00 98.06 187 MET A O 1
ATOM 1554 N N . ARG A 1 188 ? -5.966 -16.620 8.726 1.00 98.56 188 ARG A N 1
ATOM 1555 C CA . ARG A 1 188 ? -5.612 -17.221 10.022 1.00 98.56 188 ARG A CA 1
ATOM 1556 C C . ARG A 1 188 ? -4.786 -18.496 9.832 1.00 98.56 188 ARG A C 1
ATOM 1558 O O . ARG A 1 188 ? -3.734 -18.639 10.448 1.00 98.56 188 ARG A O 1
ATOM 1565 N N . ARG A 1 189 ? -5.194 -19.399 8.933 1.00 98.19 189 ARG A N 1
ATOM 1566 C CA . ARG A 1 189 ? -4.405 -20.608 8.616 1.00 98.19 189 ARG A CA 1
ATOM 1567 C C . ARG A 1 189 ? -3.028 -20.272 8.042 1.00 98.19 189 ARG A C 1
ATOM 1569 O O . ARG A 1 189 ? -2.047 -20.895 8.439 1.00 98.19 189 ARG A O 1
ATOM 1576 N N . THR A 1 190 ? -2.943 -19.288 7.148 1.00 97.62 190 THR A N 1
ATOM 1577 C CA . THR A 1 190 ? -1.665 -18.821 6.594 1.00 97.62 190 THR A CA 1
ATOM 1578 C C . THR A 1 190 ? -0.761 -18.233 7.680 1.00 97.62 190 THR A C 1
ATOM 1580 O O . THR A 1 190 ? 0.403 -18.615 7.752 1.00 97.62 190 THR A O 1
ATOM 1583 N N . THR A 1 191 ? -1.282 -17.378 8.566 1.00 98.38 191 THR A N 1
ATOM 1584 C CA . THR A 1 191 ? -0.535 -16.817 9.707 1.00 98.38 191 THR A CA 1
ATOM 1585 C C . THR A 1 191 ? -0.038 -17.918 10.638 1.00 98.38 191 THR A C 1
ATOM 1587 O O . THR A 1 191 ? 1.136 -17.923 10.983 1.00 98.38 191 THR A O 1
ATOM 1590 N N . GLN A 1 192 ? -0.883 -18.899 10.969 1.00 98.38 192 GLN A N 1
ATOM 1591 C CA . GLN A 1 192 ? -0.482 -20.037 11.798 1.00 98.38 192 GLN A CA 1
ATOM 1592 C C . GLN A 1 192 ? 0.644 -20.859 11.158 1.00 98.38 192 GLN A C 1
ATOM 1594 O O . GLN A 1 192 ? 1.522 -21.353 11.861 1.00 98.38 192 GLN A O 1
ATOM 1599 N N . GLN A 1 193 ? 0.616 -21.046 9.837 1.00 97.25 193 GLN A N 1
ATOM 1600 C CA . GLN A 1 193 ? 1.680 -21.765 9.142 1.00 97.25 193 GLN A CA 1
ATOM 1601 C C . GLN A 1 193 ? 2.988 -20.963 9.150 1.00 97.25 193 GLN A C 1
ATOM 1603 O O . GLN A 1 193 ? 4.035 -21.514 9.471 1.00 97.25 193 GLN A O 1
ATOM 1608 N N . LEU A 1 194 ? 2.925 -19.659 8.872 1.00 97.44 194 LEU A N 1
ATOM 1609 C CA . LEU A 1 194 ? 4.086 -18.767 8.921 1.00 97.44 194 LEU A CA 1
ATOM 1610 C C . LEU A 1 194 ? 4.701 -18.690 10.321 1.00 97.44 194 LEU A C 1
ATOM 1612 O O . LEU A 1 194 ? 5.916 -18.704 10.443 1.00 97.44 194 LEU A O 1
ATOM 1616 N N . GLU A 1 195 ? 3.886 -18.662 11.373 1.00 97.94 195 GLU A N 1
ATOM 1617 C CA . GLU A 1 195 ? 4.355 -18.664 12.764 1.00 97.94 195 GLU A CA 1
ATOM 1618 C C . GLU A 1 195 ? 5.123 -19.945 13.125 1.00 97.94 195 GLU A C 1
ATOM 1620 O O . GLU A 1 195 ? 6.045 -19.918 13.935 1.00 97.94 195 GLU A O 1
ATOM 1625 N N . ARG A 1 196 ? 4.770 -21.080 12.510 1.00 97.38 196 ARG A N 1
ATOM 1626 C CA . ARG A 1 196 ? 5.494 -22.349 12.688 1.00 97.38 196 ARG A CA 1
ATOM 1627 C C . ARG A 1 196 ? 6.789 -22.397 11.888 1.00 97.38 196 ARG A C 1
ATOM 1629 O O . ARG A 1 196 ? 7.771 -22.967 12.359 1.00 97.38 196 ARG A O 1
ATOM 1636 N N . ASP A 1 197 ? 6.759 -21.849 10.678 1.00 96.75 197 ASP A N 1
ATOM 1637 C CA . ASP A 1 197 ? 7.837 -21.994 9.702 1.00 96.75 197 ASP A CA 1
ATOM 1638 C C . ASP A 1 197 ? 8.857 -20.853 9.766 1.00 96.75 197 ASP A C 1
ATOM 1640 O O . ASP A 1 197 ? 9.931 -20.963 9.178 1.00 96.75 197 ASP A O 1
ATOM 1644 N N . CYS A 1 198 ? 8.537 -19.743 10.432 1.00 97.50 198 CYS A N 1
ATOM 1645 C CA . CYS A 1 198 ? 9.338 -18.526 10.437 1.00 97.50 198 CYS A CA 1
ATOM 1646 C C . CYS A 1 198 ? 9.520 -17.951 11.848 1.00 97.50 198 CYS A C 1
ATOM 1648 O O . CYS A 1 198 ? 8.774 -18.260 12.772 1.00 97.50 198 CYS A O 1
ATOM 1650 N N . PHE A 1 199 ? 10.514 -17.079 12.017 1.00 96.06 199 PHE A N 1
ATOM 1651 C CA . PHE A 1 199 ? 10.813 -16.415 13.292 1.00 96.06 199 PHE A CA 1
ATOM 1652 C C . PHE A 1 199 ? 11.228 -14.946 13.093 1.00 96.06 199 PHE A C 1
ATOM 1654 O O . PHE A 1 199 ? 11.412 -14.498 11.963 1.00 96.06 199 PHE A O 1
ATOM 1661 N N . ASN A 1 200 ? 11.379 -14.197 14.195 1.00 95.75 200 ASN A N 1
ATOM 1662 C CA . ASN A 1 200 ? 11.672 -12.750 14.217 1.00 95.75 200 ASN A CA 1
ATOM 1663 C C . ASN A 1 200 ? 10.607 -11.867 13.539 1.00 95.75 200 ASN A C 1
ATOM 1665 O O . ASN A 1 200 ? 10.919 -10.828 12.960 1.00 95.75 200 ASN A O 1
ATOM 1669 N N . TYR A 1 201 ? 9.342 -12.269 13.644 1.00 96.81 201 TYR A N 1
ATOM 1670 C CA . TYR A 1 201 ? 8.186 -11.438 13.323 1.00 96.81 201 TYR A CA 1
ATOM 1671 C C . TYR A 1 201 ? 7.210 -11.445 14.501 1.00 96.81 201 TYR A C 1
ATOM 1673 O O . TYR A 1 201 ? 7.062 -12.465 15.175 1.00 96.81 201 TYR A O 1
ATOM 1681 N N . ASP A 1 202 ? 6.553 -10.314 14.747 1.00 96.31 202 ASP A N 1
ATOM 1682 C CA . ASP A 1 202 ? 5.573 -10.172 15.824 1.00 96.31 202 ASP A CA 1
ATOM 1683 C C . ASP A 1 202 ? 4.221 -10.774 15.404 1.00 96.31 202 ASP A C 1
ATOM 1685 O O . ASP A 1 202 ? 3.304 -10.088 14.944 1.00 96.31 202 ASP A O 1
ATOM 1689 N N . PHE A 1 203 ? 4.121 -12.101 15.510 1.00 97.38 203 PHE A N 1
ATOM 1690 C CA . PHE A 1 203 ? 2.883 -12.819 15.212 1.00 97.38 203 PHE A CA 1
ATOM 1691 C C . PHE A 1 203 ? 1.782 -12.544 16.240 1.00 97.38 203 PHE A C 1
ATOM 1693 O O . PHE A 1 203 ? 0.609 -12.643 15.890 1.00 97.38 203 PHE A O 1
ATOM 1700 N N . GLU A 1 204 ? 2.121 -12.154 17.472 1.00 97.38 204 GLU A N 1
ATOM 1701 C CA . GLU A 1 204 ? 1.119 -11.782 18.473 1.00 97.38 204 GLU A CA 1
ATOM 1702 C C . GLU A 1 204 ? 0.344 -10.541 18.017 1.00 97.38 204 GLU A C 1
ATOM 1704 O O . GLU A 1 204 ? -0.890 -10.553 18.004 1.00 97.38 204 GLU A O 1
ATOM 1709 N N . LEU A 1 205 ? 1.052 -9.504 17.561 1.00 96.81 205 LEU A N 1
ATOM 1710 C CA . LEU A 1 205 ? 0.424 -8.313 16.994 1.00 96.81 205 LEU A CA 1
ATOM 1711 C C . LEU A 1 205 ? -0.399 -8.651 15.742 1.00 96.81 205 LEU A C 1
ATOM 1713 O O . LEU A 1 205 ? -1.534 -8.199 15.611 1.00 96.81 205 LEU A O 1
ATOM 1717 N N . ALA A 1 206 ? 0.121 -9.524 14.875 1.00 97.81 206 ALA A N 1
ATOM 1718 C CA . ALA A 1 206 ? -0.583 -9.986 13.679 1.00 97.81 206 ALA A CA 1
ATOM 1719 C C . ALA A 1 206 ? -1.911 -10.706 14.003 1.00 97.81 206 ALA A C 1
ATOM 1721 O O . ALA A 1 206 ? -2.918 -10.519 13.315 1.00 97.81 206 ALA A O 1
ATOM 1722 N N . TRP A 1 207 ? -1.950 -11.514 15.066 1.00 98.38 207 TRP A N 1
ATOM 1723 C CA . TRP A 1 207 ? -3.189 -12.133 15.544 1.00 98.38 207 TRP A CA 1
ATOM 1724 C C . TRP A 1 207 ? -4.180 -11.093 16.077 1.00 98.38 207 TRP A C 1
ATOM 1726 O O . TRP A 1 207 ? -5.366 -11.168 15.754 1.00 98.38 207 TRP A O 1
ATOM 1736 N N . GLN A 1 208 ? -3.700 -10.087 16.813 1.00 97.81 208 GLN A N 1
ATOM 1737 C CA . GLN A 1 208 ? -4.535 -8.983 17.300 1.00 97.81 208 GLN A CA 1
ATOM 1738 C C . GLN A 1 208 ? -5.123 -8.150 16.151 1.00 97.81 208 GLN A C 1
ATOM 1740 O O . GLN A 1 208 ? -6.288 -7.760 16.223 1.00 97.81 208 GLN A O 1
ATOM 1745 N N . ASP A 1 209 ? -4.358 -7.916 15.081 1.00 97.81 209 ASP A N 1
ATOM 1746 C CA . ASP A 1 209 ? -4.841 -7.260 13.861 1.00 97.81 209 ASP A CA 1
ATOM 1747 C C . ASP A 1 209 ? -5.974 -8.063 13.195 1.00 97.81 209 ASP A C 1
ATOM 1749 O O . ASP A 1 209 ? -6.990 -7.490 12.795 1.00 97.81 209 ASP A O 1
ATOM 1753 N N . LEU A 1 210 ? -5.846 -9.394 13.104 1.00 98.12 210 LEU A N 1
ATOM 1754 C CA . LEU A 1 210 ? -6.900 -10.258 12.549 1.00 98.12 210 LEU A CA 1
ATOM 1755 C C . LEU A 1 210 ? -8.161 -10.264 13.419 1.00 98.12 210 LEU A C 1
ATOM 1757 O O . LEU A 1 210 ? -9.268 -10.161 12.888 1.00 98.12 210 LEU A O 1
ATOM 1761 N N . ASP A 1 211 ? -8.004 -10.341 14.740 1.00 97.69 211 ASP A N 1
ATOM 1762 C CA . ASP A 1 211 ? -9.123 -10.300 15.684 1.00 97.69 211 ASP A CA 1
ATOM 1763 C C . ASP A 1 211 ? -9.868 -8.963 15.610 1.00 97.69 211 ASP A C 1
ATOM 1765 O O . ASP A 1 211 ? -11.102 -8.950 15.560 1.00 97.69 211 ASP A O 1
ATOM 1769 N N . ALA A 1 212 ? -9.134 -7.849 15.535 1.00 96.88 212 ALA A N 1
ATOM 1770 C CA . ALA A 1 212 ? -9.711 -6.519 15.379 1.00 96.88 212 ALA A CA 1
ATOM 1771 C C . ALA A 1 212 ? -10.423 -6.359 14.028 1.00 96.88 212 ALA A C 1
ATOM 1773 O O . ALA A 1 212 ? -11.510 -5.779 13.958 1.00 96.88 212 ALA A O 1
ATOM 1774 N N . ALA A 1 213 ? -9.853 -6.909 12.955 1.00 95.88 213 ALA A N 1
ATOM 1775 C CA . ALA A 1 213 ? -10.444 -6.861 11.624 1.00 95.88 213 ALA A CA 1
ATOM 1776 C C . ALA A 1 213 ? -11.740 -7.681 11.503 1.00 95.88 213 ALA A C 1
ATOM 1778 O O . ALA A 1 213 ? -12.615 -7.295 10.721 1.00 95.88 213 ALA A O 1
ATOM 1779 N N . GLU A 1 214 ? -11.859 -8.785 12.244 1.00 95.81 214 GLU A N 1
ATOM 1780 C CA . GLU A 1 214 ? -13.038 -9.658 12.266 1.00 95.81 214 GLU A CA 1
ATOM 1781 C C . GLU A 1 214 ? -14.160 -9.107 13.155 1.00 95.81 214 GLU A C 1
ATOM 1783 O O . GLU A 1 214 ? -15.315 -9.059 12.735 1.00 95.81 214 GLU A O 1
ATOM 1788 N N . HIS A 1 215 ? -13.826 -8.652 14.365 1.00 95.12 215 HIS A N 1
ATOM 1789 C CA . HIS A 1 215 ? -14.823 -8.286 15.378 1.00 95.12 215 HIS A CA 1
ATOM 1790 C C . HIS A 1 215 ? -15.079 -6.778 15.479 1.00 95.12 215 HIS A C 1
ATOM 1792 O O . HIS A 1 215 ? -16.032 -6.356 16.133 1.00 95.12 215 HIS A O 1
ATOM 1798 N N . GLY A 1 216 ? -14.227 -5.951 14.869 1.00 93.19 216 GLY A N 1
ATOM 1799 C CA . GLY A 1 216 ? -14.283 -4.496 15.005 1.00 93.19 216 GLY A CA 1
ATOM 1800 C C . GLY A 1 216 ? -13.865 -3.977 16.387 1.00 93.19 216 GLY A C 1
ATOM 1801 O O . GLY A 1 216 ? -14.088 -2.800 16.672 1.00 93.19 216 GLY A O 1
ATOM 1802 N N . ASP A 1 217 ? -13.266 -4.818 17.239 1.00 95.00 217 ASP A N 1
ATOM 1803 C CA . ASP A 1 217 ? -12.740 -4.435 18.553 1.00 95.00 217 ASP A CA 1
ATOM 1804 C C . ASP A 1 217 ? -11.219 -4.240 18.499 1.00 95.00 217 ASP A C 1
ATOM 1806 O O . ASP A 1 217 ? -10.446 -5.184 18.357 1.00 95.00 217 ASP A O 1
ATOM 1810 N N . TYR A 1 218 ? -10.791 -2.989 18.657 1.00 95.81 218 TYR A N 1
ATOM 1811 C CA . TYR A 1 218 ? -9.390 -2.577 18.574 1.00 95.81 218 TYR A CA 1
ATOM 1812 C C . TYR A 1 218 ? -8.744 -2.386 19.954 1.00 95.81 218 TYR A C 1
ATOM 1814 O O . TYR A 1 218 ? -7.617 -1.896 20.048 1.00 95.81 218 TYR A O 1
ATOM 1822 N N . ALA A 1 219 ? -9.420 -2.742 21.051 1.00 96.56 219 ALA A N 1
ATOM 1823 C CA . ALA A 1 219 ? -8.936 -2.454 22.400 1.00 96.56 219 ALA A CA 1
ATOM 1824 C C . ALA A 1 219 ? -7.626 -3.182 22.739 1.00 96.56 219 ALA A C 1
ATOM 1826 O O . ALA A 1 219 ? -6.776 -2.613 23.427 1.00 96.56 219 ALA A O 1
ATOM 1827 N N . ALA A 1 220 ? -7.465 -4.433 22.292 1.00 96.44 220 ALA A N 1
ATOM 1828 C CA . ALA A 1 220 ? -6.233 -5.200 22.491 1.00 96.44 220 ALA A CA 1
ATOM 1829 C C . ALA A 1 220 ? -5.071 -4.597 21.696 1.00 96.44 220 ALA A C 1
ATOM 1831 O O . ALA A 1 220 ? -4.064 -4.216 22.292 1.00 96.44 220 ALA A O 1
ATOM 1832 N N . LEU A 1 221 ? -5.279 -4.392 20.395 1.00 96.06 221 LEU A N 1
ATOM 1833 C CA . LEU A 1 221 ? -4.300 -3.788 19.497 1.00 96.06 221 LEU A CA 1
ATOM 1834 C C . LEU A 1 221 ? -3.856 -2.396 19.977 1.00 96.06 221 LEU A C 1
ATOM 1836 O O . LEU A 1 221 ? -2.665 -2.095 20.034 1.00 96.06 221 LEU A O 1
ATOM 1840 N N . LEU A 1 222 ? -4.796 -1.560 20.432 1.00 97.75 222 LEU A N 1
ATOM 1841 C CA . LEU A 1 222 ? -4.505 -0.241 20.997 1.00 97.75 222 LEU A CA 1
ATOM 1842 C C . LEU A 1 222 ? -3.576 -0.311 22.222 1.00 97.75 222 LEU A C 1
ATOM 1844 O O . LEU A 1 222 ? -2.728 0.569 22.395 1.00 97.75 222 LEU A O 1
ATOM 1848 N N . ARG A 1 223 ? -3.723 -1.320 23.092 1.00 98.00 223 ARG A N 1
ATOM 1849 C CA . ARG A 1 223 ? -2.816 -1.499 24.239 1.00 98.00 223 ARG A CA 1
ATOM 1850 C C . ARG A 1 223 ? -1.404 -1.843 23.771 1.00 98.00 223 ARG A C 1
ATOM 1852 O O . ARG A 1 223 ? -0.463 -1.224 24.262 1.00 98.00 223 ARG A O 1
ATOM 1859 N N . SER A 1 224 ? -1.274 -2.752 22.810 1.00 97.56 224 SER A N 1
ATOM 1860 C CA . SER A 1 224 ? 0.019 -3.176 22.261 1.00 97.56 224 SER A CA 1
ATOM 1861 C C . SER A 1 224 ? 0.742 -2.026 21.563 1.00 97.56 224 SER A C 1
ATOM 1863 O O . SER A 1 224 ? 1.882 -1.721 21.900 1.00 97.56 224 SER A O 1
ATOM 1865 N N . VAL A 1 225 ? 0.054 -1.277 20.692 1.00 97.00 225 VAL A N 1
ATOM 1866 C CA . VAL A 1 225 ? 0.644 -0.116 19.997 1.00 97.00 225 VAL A CA 1
ATOM 1867 C C . VAL A 1 225 ? 1.098 0.965 20.986 1.00 97.00 225 VAL A C 1
ATOM 1869 O O . VAL A 1 225 ? 2.150 1.574 20.793 1.00 97.00 225 VAL A O 1
ATOM 1872 N N . ARG A 1 226 ? 0.356 1.194 22.079 1.00 97.81 226 ARG A N 1
ATOM 1873 C CA . ARG A 1 226 ? 0.789 2.114 23.149 1.00 97.81 226 ARG A CA 1
ATOM 1874 C C . ARG A 1 226 ? 2.039 1.628 23.872 1.00 97.81 226 ARG A C 1
ATOM 1876 O O . ARG A 1 226 ? 2.899 2.450 24.173 1.00 97.81 226 ARG A O 1
ATOM 1883 N N . ALA A 1 227 ? 2.131 0.332 24.160 1.00 97.25 227 ALA A N 1
ATOM 1884 C CA . ALA A 1 227 ? 3.305 -0.242 24.806 1.00 97.25 227 ALA A CA 1
ATOM 1885 C C . ALA A 1 227 ? 4.551 -0.075 23.920 1.00 97.25 227 ALA A C 1
ATOM 1887 O O . ALA A 1 227 ? 5.541 0.492 24.378 1.00 97.25 227 ALA A O 1
ATOM 1888 N N . ILE A 1 228 ? 4.444 -0.440 22.636 1.00 95.69 228 ILE A N 1
ATOM 1889 C CA . ILE A 1 228 ? 5.514 -0.279 21.636 1.00 95.69 228 ILE A CA 1
ATOM 1890 C C . ILE A 1 228 ? 5.948 1.188 21.537 1.00 95.69 228 ILE A C 1
ATOM 1892 O O . ILE A 1 228 ? 7.137 1.505 21.552 1.00 95.69 228 ILE A O 1
ATOM 1896 N N . ARG A 1 229 ? 4.986 2.115 21.487 1.00 95.88 229 ARG A N 1
ATOM 1897 C CA . ARG A 1 229 ? 5.274 3.551 21.439 1.00 95.88 229 ARG A CA 1
ATOM 1898 C C . ARG A 1 229 ? 6.087 4.028 22.645 1.00 95.88 229 ARG A C 1
ATOM 1900 O O . ARG A 1 229 ? 7.038 4.788 22.465 1.00 95.88 229 ARG A O 1
ATOM 1907 N N . GLU A 1 230 ? 5.706 3.647 23.864 1.00 96.62 230 GLU A N 1
ATOM 1908 C CA . GLU A 1 230 ? 6.433 4.081 25.066 1.00 96.62 230 GLU A CA 1
ATOM 1909 C C . GLU A 1 230 ? 7.829 3.454 25.157 1.00 96.62 230 GLU A C 1
ATOM 1911 O O . GLU A 1 230 ? 8.753 4.119 25.622 1.00 96.62 230 GLU A O 1
ATOM 1916 N N . GLU A 1 231 ? 8.011 2.234 24.648 1.00 95.56 231 GLU A N 1
ATOM 1917 C CA . GLU A 1 231 ? 9.328 1.599 24.527 1.00 95.56 231 GLU A CA 1
ATOM 1918 C C . GLU A 1 231 ? 10.242 2.333 23.532 1.00 95.56 231 GLU A C 1
ATOM 1920 O O . GLU A 1 231 ? 11.430 2.521 23.796 1.00 95.56 231 GLU A O 1
ATOM 1925 N N . GLN A 1 232 ? 9.694 2.808 22.411 1.00 94.00 232 GLN A N 1
ATOM 1926 C CA . GLN A 1 232 ? 10.460 3.512 21.376 1.00 94.00 232 GLN A CA 1
ATOM 1927 C C . GLN A 1 232 ? 10.744 4.979 21.706 1.00 94.00 232 GLN A C 1
ATOM 1929 O O . GLN A 1 232 ? 11.711 5.559 21.210 1.00 94.00 232 GLN A O 1
ATOM 1934 N N . ARG A 1 233 ? 9.934 5.598 22.566 1.00 93.06 233 ARG A N 1
ATOM 1935 C CA . ARG A 1 233 ? 10.081 6.996 22.988 1.00 93.06 233 ARG A CA 1
ATOM 1936 C C . ARG A 1 233 ? 11.493 7.389 23.454 1.00 93.06 233 ARG A C 1
ATOM 1938 O O . ARG A 1 233 ? 11.976 8.419 22.980 1.00 93.06 233 ARG A O 1
ATOM 1945 N N . PRO A 1 234 ? 12.180 6.643 24.344 1.00 95.50 234 PRO A N 1
ATOM 1946 C CA . PRO A 1 234 ? 13.545 6.978 24.754 1.00 95.50 234 PRO A CA 1
ATOM 1947 C C . PRO A 1 234 ? 14.583 6.865 23.628 1.00 95.50 234 PRO A C 1
ATOM 1949 O O . PRO A 1 234 ? 15.668 7.424 23.767 1.00 95.50 234 PRO A O 1
ATOM 1952 N N . LEU A 1 235 ? 14.273 6.181 22.520 1.00 93.00 235 LEU A N 1
ATOM 1953 C CA . LEU A 1 235 ? 15.192 5.998 21.391 1.00 93.00 235 LEU A CA 1
ATOM 1954 C C . LEU A 1 235 ? 15.244 7.216 20.455 1.00 93.00 235 LEU A C 1
ATOM 1956 O O . LEU A 1 235 ? 16.094 7.266 19.571 1.00 93.00 235 LEU A O 1
ATOM 1960 N N . GLY A 1 236 ? 14.343 8.193 20.624 1.00 88.31 236 GLY A N 1
ATOM 1961 C CA . GLY A 1 236 ? 14.308 9.405 19.799 1.00 88.31 236 GLY A CA 1
ATOM 1962 C C . GLY A 1 236 ? 13.921 9.164 18.335 1.00 88.31 236 GLY A C 1
ATOM 1963 O O . GLY A 1 236 ? 14.192 10.011 17.486 1.00 88.31 236 GLY A O 1
ATOM 1964 N N . VAL A 1 237 ? 13.307 8.017 18.029 1.00 88.50 237 VAL A N 1
ATOM 1965 C CA . VAL A 1 237 ? 12.800 7.695 16.687 1.00 88.50 237 VAL A CA 1
ATOM 1966 C C . VAL A 1 237 ? 11.468 8.412 16.409 1.00 88.50 237 VAL A C 1
ATOM 1968 O O . VAL A 1 237 ? 10.740 8.718 17.357 1.00 88.50 237 VAL A O 1
ATOM 1971 N N . PRO A 1 238 ? 11.110 8.682 15.138 1.00 90.75 238 PRO A N 1
ATOM 1972 C CA . PRO A 1 238 ? 9.803 9.242 14.795 1.00 90.75 238 PRO A CA 1
ATOM 1973 C C . PRO A 1 238 ? 8.652 8.352 15.287 1.00 90.75 238 PRO A C 1
ATOM 1975 O O . PRO A 1 238 ? 8.612 7.155 15.003 1.00 90.75 238 PRO A O 1
ATOM 1978 N N . LEU A 1 239 ? 7.703 8.939 16.023 1.00 93.75 239 LEU A N 1
ATOM 1979 C CA . LEU A 1 239 ? 6.572 8.222 16.630 1.00 93.75 239 LEU A CA 1
ATOM 1980 C C . LEU A 1 239 ? 5.238 8.470 15.916 1.00 93.75 239 LEU A C 1
ATOM 1982 O O . LEU A 1 239 ? 4.232 7.883 16.320 1.00 93.75 239 LEU A O 1
ATOM 1986 N N . GLY A 1 240 ? 5.206 9.283 14.854 1.00 95.56 240 GLY A N 1
ATOM 1987 C CA . GLY A 1 240 ? 3.960 9.702 14.211 1.00 95.56 240 GLY A CA 1
ATOM 1988 C C . GLY A 1 240 ? 3.113 8.532 13.721 1.00 95.56 240 GLY A C 1
ATOM 1989 O O . GLY A 1 240 ? 1.890 8.592 13.807 1.00 95.56 240 GLY A O 1
ATOM 1990 N N . PHE A 1 241 ? 3.739 7.434 13.282 1.00 95.06 241 PHE A N 1
ATOM 1991 C CA . PHE A 1 241 ? 3.014 6.219 12.906 1.00 95.06 241 PHE A CA 1
ATOM 1992 C C . PHE A 1 241 ? 2.180 5.671 14.077 1.00 95.06 241 PHE A C 1
ATOM 1994 O O . PHE A 1 241 ? 0.971 5.490 13.949 1.00 95.06 241 PHE A O 1
ATOM 2001 N N . HIS A 1 242 ? 2.805 5.487 15.244 1.00 96.12 242 HIS A N 1
ATOM 2002 C CA . HIS A 1 242 ? 2.135 5.000 16.450 1.00 96.12 242 HIS A CA 1
ATOM 2003 C C . HIS A 1 242 ? 1.095 6.001 16.964 1.00 96.12 242 HIS A C 1
ATOM 2005 O O . HIS A 1 242 ? -0.001 5.595 17.348 1.00 96.12 242 HIS A O 1
ATOM 2011 N N . ASP A 1 243 ? 1.410 7.300 16.942 1.00 97.25 243 ASP A N 1
ATOM 2012 C CA . ASP A 1 243 ? 0.491 8.367 17.357 1.00 97.25 243 ASP A CA 1
ATOM 2013 C C . ASP A 1 243 ? -0.792 8.371 16.515 1.00 97.25 243 ASP A C 1
ATOM 2015 O O . ASP A 1 243 ? -1.895 8.471 17.060 1.00 97.25 243 ASP A O 1
ATOM 2019 N N . VAL A 1 244 ? -0.666 8.202 15.195 1.00 98.19 244 VAL A N 1
ATOM 2020 C CA . VAL A 1 244 ? -1.816 8.091 14.291 1.00 98.19 244 VAL A CA 1
ATOM 2021 C C . VAL A 1 244 ? -2.590 6.805 14.552 1.00 98.19 244 VAL A C 1
ATOM 2023 O O . VAL A 1 244 ? -3.806 6.883 14.702 1.00 98.19 244 VAL A O 1
ATOM 2026 N N . SER A 1 245 ? -1.931 5.648 14.668 1.00 97.62 245 SER A N 1
ATOM 2027 C CA . SER A 1 245 ? -2.618 4.372 14.935 1.00 97.62 245 SER A CA 1
ATOM 2028 C C . SER A 1 245 ? -3.430 4.435 16.226 1.00 97.62 245 SER A C 1
ATOM 2030 O O . SER A 1 245 ? -4.610 4.086 16.248 1.00 97.62 245 SER A O 1
ATOM 2032 N N . ILE A 1 246 ? -2.830 4.969 17.293 1.00 98.44 246 ILE A N 1
ATOM 2033 C CA . ILE A 1 246 ? -3.488 5.165 18.588 1.00 98.44 246 ILE A CA 1
ATOM 2034 C C . ILE A 1 246 ? -4.712 6.066 18.444 1.00 98.44 246 ILE A C 1
ATOM 2036 O O . ILE A 1 246 ? -5.791 5.692 18.903 1.00 98.44 246 ILE A O 1
ATOM 2040 N N . ALA A 1 247 ? -4.570 7.223 17.796 1.00 98.62 247 ALA A N 1
ATOM 2041 C CA . ALA A 1 247 ? -5.675 8.161 17.630 1.00 98.62 247 ALA A CA 1
ATOM 2042 C C . ALA A 1 247 ? -6.812 7.573 16.783 1.00 98.62 247 ALA A C 1
ATOM 2044 O O . ALA A 1 247 ? -7.984 7.745 17.123 1.00 98.62 247 ALA A O 1
ATOM 2045 N N . VAL A 1 248 ? -6.481 6.841 15.716 1.00 98.56 248 VAL A N 1
ATOM 2046 C CA . VAL A 1 248 ? -7.461 6.161 14.864 1.00 98.56 248 VAL A CA 1
ATOM 2047 C C . VAL A 1 248 ? -8.239 5.121 15.670 1.00 98.56 248 VAL A C 1
ATOM 2049 O O . VAL A 1 248 ? -9.464 5.219 15.741 1.00 98.56 248 VAL A O 1
ATOM 2052 N N . PHE A 1 249 ? -7.569 4.209 16.376 1.00 98.44 249 PHE A N 1
ATOM 2053 C CA . PHE A 1 249 ? -8.255 3.191 17.181 1.00 98.44 249 PHE A CA 1
ATOM 2054 C C . PHE A 1 249 ? -9.054 3.792 18.342 1.00 98.44 249 PHE A C 1
ATOM 2056 O O . PHE A 1 249 ? -10.180 3.373 18.601 1.00 98.44 249 PHE A O 1
ATOM 2063 N N . GLN A 1 250 ? -8.536 4.828 19.007 1.00 98.38 250 GLN A N 1
ATOM 2064 C CA . GLN A 1 250 ? -9.291 5.556 20.031 1.00 98.38 250 GLN A CA 1
ATOM 2065 C C . GLN A 1 250 ? -10.552 6.216 19.465 1.00 98.38 250 GLN A C 1
ATOM 2067 O O . GLN A 1 250 ? -11.582 6.225 20.137 1.00 98.38 250 GLN A O 1
ATOM 2072 N N . SER A 1 251 ? -10.492 6.752 18.242 1.00 98.38 251 SER A N 1
ATOM 2073 C CA . SER A 1 251 ? -11.652 7.377 17.600 1.00 98.38 251 SER A CA 1
ATOM 2074 C C . SER A 1 251 ? -12.784 6.379 17.347 1.00 98.38 251 SER A C 1
ATOM 2076 O O . SER A 1 251 ? -13.949 6.759 17.419 1.00 98.38 251 SER A O 1
ATOM 2078 N N . PHE A 1 252 ? -12.468 5.096 17.132 1.00 97.00 252 PHE A N 1
ATOM 2079 C CA . PHE A 1 252 ? -13.472 4.042 16.935 1.00 97.00 252 PHE A CA 1
ATOM 2080 C C . PHE A 1 252 ? -14.257 3.731 18.209 1.00 97.00 252 PHE A C 1
ATOM 2082 O O . PHE A 1 252 ? -15.397 3.284 18.136 1.00 97.00 252 PHE A O 1
ATOM 2089 N N . MET A 1 253 ? -13.649 3.980 19.368 1.00 95.31 253 MET A N 1
ATOM 2090 C CA . MET A 1 253 ? -14.227 3.716 20.685 1.00 95.31 253 MET A CA 1
ATOM 2091 C C . MET A 1 253 ? -14.884 4.961 21.301 1.00 95.31 253 MET A C 1
ATOM 2093 O O . MET A 1 253 ? -15.410 4.900 22.413 1.00 95.31 253 MET A O 1
ATOM 2097 N N . ALA A 1 254 ? -14.817 6.111 20.627 1.00 96.81 254 ALA A N 1
ATOM 2098 C CA . ALA A 1 254 ? -15.342 7.360 21.153 1.00 96.81 254 ALA A CA 1
ATOM 2099 C C . ALA A 1 254 ? -16.884 7.394 21.073 1.00 96.81 254 ALA A C 1
ATOM 2101 O O . ALA A 1 254 ? -17.467 7.019 20.059 1.00 96.81 254 ALA A O 1
ATOM 2102 N N . PRO A 1 255 ? -17.578 7.901 22.108 1.00 95.94 255 PRO A N 1
ATOM 2103 C CA . PRO A 1 255 ? -19.039 7.826 22.195 1.00 95.94 255 PRO A CA 1
ATOM 2104 C C . PRO A 1 255 ? -19.775 8.841 21.306 1.00 95.94 255 PRO A C 1
ATOM 2106 O O . PRO A 1 255 ? -21.000 8.825 21.238 1.00 95.94 255 PRO A O 1
ATOM 2109 N N . SER A 1 256 ? -19.066 9.783 20.677 1.00 97.81 256 SER A N 1
ATOM 2110 C CA . SER A 1 256 ? -19.683 10.829 19.857 1.00 97.81 256 SER A CA 1
ATOM 2111 C C . SER A 1 256 ? -18.732 11.355 18.792 1.00 97.81 256 SER A C 1
ATOM 2113 O O . SER A 1 256 ? -17.520 11.406 19.015 1.00 97.81 256 SER A O 1
ATOM 2115 N N . TYR A 1 257 ? -19.312 11.871 17.706 1.00 97.88 257 TYR A N 1
ATOM 2116 C CA . TYR A 1 257 ? -18.594 12.522 16.611 1.00 97.88 257 TYR A CA 1
ATOM 2117 C C . TYR A 1 257 ? -17.580 13.563 17.096 1.00 97.88 257 TYR A C 1
ATOM 2119 O O . TYR A 1 257 ? -16.409 13.509 16.733 1.00 97.88 257 TYR A O 1
ATOM 2127 N N . ARG A 1 258 ? -17.998 14.479 17.982 1.00 98.06 258 ARG A N 1
ATOM 2128 C CA . ARG A 1 258 ? -17.125 15.547 18.498 1.00 98.06 258 ARG A CA 1
ATOM 2129 C C . ARG A 1 258 ? -15.907 14.994 19.245 1.00 98.06 258 ARG A C 1
ATOM 2131 O O . ARG A 1 258 ? -14.815 15.532 19.096 1.00 98.06 258 ARG A O 1
ATOM 2138 N N . GLN A 1 259 ? -16.091 13.952 20.056 1.00 98.44 259 GLN A N 1
ATOM 2139 C CA . GLN A 1 259 ? -14.983 13.343 20.799 1.00 98.44 259 GLN A CA 1
ATOM 2140 C C . GLN A 1 259 ? -14.041 12.585 19.861 1.00 98.44 259 GLN A C 1
ATOM 2142 O O . GLN A 1 259 ? -12.830 12.772 19.942 1.00 98.44 259 GLN A O 1
ATOM 2147 N N . ALA A 1 260 ? -14.595 11.791 18.943 1.00 98.38 260 ALA A N 1
ATOM 2148 C CA . ALA A 1 260 ? -13.833 11.056 17.939 1.00 98.38 260 ALA A CA 1
ATOM 2149 C C . ALA A 1 260 ? -12.987 11.999 17.068 1.00 98.38 260 ALA A C 1
ATOM 2151 O O . ALA A 1 260 ? -11.787 11.786 16.897 1.00 98.38 260 ALA A O 1
ATOM 2152 N N . LEU A 1 261 ? -13.590 13.084 16.574 1.00 98.31 261 LEU A N 1
ATOM 2153 C CA . LEU A 1 261 ? -12.903 14.086 15.766 1.00 98.31 261 LEU A CA 1
ATOM 2154 C C . LEU A 1 261 ? -11.812 14.807 16.568 1.00 98.31 261 LEU A C 1
ATOM 2156 O O . LEU A 1 261 ? -10.689 14.931 16.087 1.00 98.31 261 LEU A O 1
ATOM 2160 N N . GLY A 1 262 ? -12.109 15.209 17.809 1.00 98.38 262 GLY A N 1
ATOM 2161 C CA . GLY A 1 262 ? -11.137 15.873 18.681 1.00 98.38 262 GLY A CA 1
ATOM 2162 C C . GLY A 1 262 ? -9.886 15.028 18.949 1.00 98.38 262 GLY A C 1
ATOM 2163 O O . GLY A 1 262 ? -8.782 15.567 18.986 1.00 98.38 262 GLY A O 1
ATOM 2164 N N . ILE A 1 263 ? -10.031 13.701 19.061 1.00 98.56 263 ILE A N 1
ATOM 2165 C CA . ILE A 1 263 ? -8.898 12.765 19.170 1.00 98.56 263 ILE A CA 1
ATOM 2166 C C . ILE A 1 263 ? -8.013 12.836 17.913 1.00 98.56 263 ILE A C 1
ATOM 2168 O O . ILE A 1 263 ? -6.796 12.978 18.023 1.00 98.56 263 ILE A O 1
ATOM 2172 N N . LEU A 1 264 ? -8.612 12.796 16.719 1.00 98.44 264 LEU A N 1
ATOM 2173 C CA . LEU A 1 264 ? -7.885 12.836 15.441 1.00 98.44 264 LEU A CA 1
ATOM 2174 C C . LEU A 1 264 ? -7.263 14.212 15.131 1.00 98.44 264 LEU A C 1
ATOM 2176 O O . LEU A 1 264 ? -6.292 14.308 14.378 1.00 98.44 264 LEU A O 1
ATOM 2180 N N . GLU A 1 265 ? -7.827 15.298 15.656 1.00 97.50 265 GLU A N 1
ATOM 2181 C CA . GLU A 1 265 ? -7.310 16.667 15.496 1.00 97.50 265 GLU A CA 1
ATOM 2182 C C . GLU A 1 265 ? -6.176 17.002 16.472 1.00 97.50 265 GLU A C 1
ATOM 2184 O O . GLU A 1 265 ? -5.380 17.912 16.214 1.00 97.50 265 GLU A O 1
ATOM 2189 N N . ALA A 1 266 ? -6.067 16.261 17.577 1.00 97.44 266 ALA A N 1
ATOM 2190 C CA . ALA A 1 266 ? -4.992 16.423 18.550 1.00 97.44 266 ALA A CA 1
ATOM 2191 C C . ALA A 1 266 ? -3.641 15.889 18.044 1.00 97.44 266 ALA A C 1
ATOM 2193 O O . ALA A 1 266 ? -2.596 16.335 18.520 1.00 97.44 266 ALA A O 1
ATOM 2194 N N . VAL A 1 267 ? -3.646 14.978 17.064 1.00 96.94 267 VAL A N 1
ATOM 2195 C CA . VAL A 1 267 ? -2.420 14.401 16.494 1.00 96.94 267 VAL A CA 1
ATOM 2196 C C . VAL A 1 267 ? -1.585 15.485 15.807 1.00 96.94 267 VAL A C 1
ATOM 2198 O O . VAL A 1 267 ? -2.103 16.369 15.114 1.00 96.94 267 VAL A O 1
ATOM 2201 N N . ARG A 1 268 ? -0.268 15.433 16.010 1.00 92.50 268 ARG A N 1
ATOM 2202 C CA . ARG A 1 268 ? 0.712 16.314 15.371 1.00 92.50 268 ARG A CA 1
ATOM 2203 C C . ARG A 1 268 ? 1.693 15.449 14.594 1.00 92.50 268 ARG A C 1
ATOM 2205 O O . ARG A 1 268 ? 2.302 14.562 15.173 1.00 92.50 268 ARG A O 1
ATOM 2212 N N . ILE A 1 269 ? 1.811 15.715 13.297 1.00 92.31 269 ILE A N 1
ATOM 2213 C CA . ILE A 1 269 ? 2.755 15.044 12.400 1.00 92.31 269 ILE A CA 1
ATOM 2214 C C . ILE A 1 269 ? 3.945 15.982 12.208 1.00 92.31 269 ILE A C 1
ATOM 2216 O O . ILE A 1 269 ? 3.753 17.161 11.899 1.00 92.31 269 ILE A O 1
ATOM 2220 N N . SER A 1 270 ? 5.151 15.479 12.443 1.00 89.75 270 SER A N 1
ATOM 2221 C CA . SER A 1 270 ? 6.404 16.208 12.255 1.00 89.75 270 SER A CA 1
ATOM 2222 C C . SER A 1 270 ? 6.929 16.070 10.824 1.00 89.75 270 SER A C 1
ATOM 2224 O O . SER A 1 270 ? 6.456 15.249 10.043 1.00 89.75 270 SER A O 1
ATOM 2226 N N . GLU A 1 271 ? 7.950 16.852 10.478 1.00 88.88 271 GLU A N 1
ATOM 2227 C CA . GLU A 1 271 ? 8.636 16.749 9.181 1.00 88.88 271 GLU A CA 1
ATOM 2228 C C . GLU A 1 271 ? 9.440 15.449 9.004 1.00 88.88 271 GLU A C 1
ATOM 2230 O O . GLU A 1 271 ? 9.788 15.087 7.882 1.00 88.88 271 GLU A O 1
ATOM 2235 N N . HIS A 1 272 ? 9.727 14.740 10.100 1.00 88.56 272 HIS A N 1
ATOM 2236 C CA . HIS A 1 272 ? 10.424 13.453 10.085 1.00 88.56 272 HIS A CA 1
ATOM 2237 C C . HIS A 1 272 ? 9.477 12.260 9.932 1.00 88.56 272 HIS A C 1
ATOM 2239 O O . HIS A 1 272 ? 9.933 11.131 9.747 1.00 88.56 272 HIS A O 1
ATOM 2245 N N . ASP A 1 273 ? 8.170 12.496 10.018 1.00 90.25 273 ASP A N 1
ATOM 2246 C CA . ASP A 1 273 ? 7.172 11.454 9.865 1.00 90.25 273 ASP A CA 1
ATOM 2247 C C . ASP A 1 273 ? 6.847 11.196 8.391 1.00 90.25 273 ASP A C 1
ATOM 2249 O O . ASP A 1 273 ? 6.974 12.058 7.518 1.00 90.25 273 ASP A O 1
ATOM 2253 N N . PHE A 1 274 ? 6.378 9.982 8.108 1.00 85.56 274 PHE A N 1
ATOM 2254 C CA . PHE A 1 274 ? 5.957 9.601 6.767 1.00 85.56 274 PHE A CA 1
ATOM 2255 C C . PHE A 1 274 ? 4.777 10.478 6.289 1.00 85.56 274 PHE A C 1
ATOM 2257 O O . PHE A 1 274 ? 3.717 10.461 6.924 1.00 85.56 274 PHE A O 1
ATOM 2264 N N . PRO A 1 275 ? 4.885 11.188 5.144 1.00 85.81 275 PRO A N 1
ATOM 2265 C CA . PRO A 1 275 ? 3.844 12.119 4.691 1.00 85.81 275 PRO A CA 1
ATOM 2266 C C . PRO A 1 275 ? 2.457 11.490 4.491 1.00 85.81 275 PRO A C 1
ATOM 2268 O O . PRO A 1 275 ? 1.442 12.167 4.659 1.00 85.81 275 PRO A O 1
ATOM 2271 N N . GLY A 1 276 ? 2.393 10.189 4.179 1.00 89.50 276 GLY A N 1
ATOM 2272 C CA . GLY A 1 276 ? 1.126 9.475 3.989 1.00 89.50 276 GLY A CA 1
ATOM 2273 C C . GLY A 1 276 ? 0.264 9.359 5.254 1.00 89.50 276 GLY A C 1
ATOM 2274 O O . GLY A 1 276 ? -0.927 9.073 5.156 1.00 89.50 276 GLY A O 1
ATOM 2275 N N . LEU A 1 277 ? 0.813 9.638 6.441 1.00 94.38 277 LEU A N 1
ATOM 2276 C CA . LEU A 1 277 ? 0.046 9.676 7.691 1.00 94.38 277 LEU A CA 1
ATOM 2277 C C . LEU A 1 277 ? -1.040 10.759 7.696 1.00 94.38 277 LEU A C 1
ATOM 2279 O O . LEU A 1 277 ? -2.095 10.583 8.308 1.00 94.38 277 LEU A O 1
ATOM 2283 N N . ILE A 1 278 ? -0.824 11.864 6.979 1.00 93.25 278 ILE A N 1
ATOM 2284 C CA . ILE A 1 278 ? -1.824 12.931 6.862 1.00 93.25 278 ILE A CA 1
ATOM 2285 C C . ILE A 1 278 ? -3.064 12.411 6.118 1.00 93.25 278 ILE A C 1
ATOM 2287 O O . ILE A 1 278 ? -4.197 12.697 6.508 1.00 93.25 278 ILE A O 1
ATOM 2291 N N . SER A 1 279 ? -2.863 11.594 5.087 1.00 92.44 279 SER A N 1
ATOM 2292 C CA . SER A 1 279 ? -3.925 10.948 4.305 1.00 92.44 279 SER A CA 1
ATOM 2293 C C . SER A 1 279 ? -4.736 9.985 5.157 1.00 92.44 279 SER A C 1
ATOM 2295 O O . SER A 1 279 ? -5.961 9.976 5.074 1.00 92.44 279 SER A O 1
ATOM 2297 N N . ILE A 1 280 ? -4.061 9.223 6.021 1.00 97.00 280 ILE A N 1
ATOM 2298 C CA . ILE A 1 280 ? -4.709 8.317 6.974 1.00 97.00 280 ILE A CA 1
ATOM 2299 C C . ILE A 1 280 ? -5.582 9.097 7.956 1.00 97.00 280 ILE A C 1
ATOM 2301 O O . ILE A 1 280 ? -6.742 8.740 8.151 1.00 97.00 280 ILE A O 1
ATOM 2305 N N . LEU A 1 281 ? -5.088 10.211 8.506 1.00 96.94 281 LEU A N 1
ATOM 2306 C CA . LEU A 1 281 ? -5.899 11.077 9.366 1.00 96.94 281 LEU A CA 1
ATOM 2307 C C . LEU A 1 281 ? -7.112 11.654 8.625 1.00 96.94 281 LEU A C 1
ATOM 2309 O O . LEU A 1 281 ? -8.204 11.700 9.188 1.00 96.94 281 LEU A O 1
ATOM 2313 N N . ARG A 1 282 ? -6.955 12.078 7.365 1.00 95.62 282 ARG A N 1
ATOM 2314 C CA . ARG A 1 282 ? -8.073 12.573 6.539 1.00 95.62 282 ARG A CA 1
ATOM 2315 C C . ARG A 1 282 ? -9.130 11.490 6.317 1.00 95.62 282 ARG A C 1
ATOM 2317 O O . ARG A 1 282 ? -10.309 11.746 6.556 1.00 95.62 282 ARG A O 1
ATOM 2324 N N . LEU A 1 283 ? -8.707 10.286 5.937 1.00 97.75 283 LEU A N 1
ATOM 2325 C CA . LEU A 1 283 ? -9.598 9.143 5.746 1.00 97.75 283 LEU A CA 1
ATOM 2326 C C . LEU A 1 283 ? -10.313 8.756 7.051 1.00 97.75 283 LEU A C 1
ATOM 2328 O O . LEU A 1 283 ? -11.523 8.541 7.052 1.00 97.75 283 LEU A O 1
ATOM 2332 N N . ALA A 1 284 ? -9.598 8.740 8.179 1.00 98.44 284 ALA A N 1
ATOM 2333 C CA . ALA A 1 284 ? -10.169 8.449 9.492 1.00 98.44 284 ALA A CA 1
ATOM 2334 C C . ALA A 1 284 ? -11.218 9.484 9.925 1.00 98.44 284 ALA A C 1
ATOM 2336 O O . ALA A 1 284 ? -12.259 9.111 10.464 1.00 98.44 284 ALA A O 1
ATOM 2337 N N . ARG A 1 285 ? -10.995 10.777 9.653 1.00 98.38 285 ARG A N 1
ATOM 2338 C CA . ARG A 1 285 ? -11.978 11.840 9.939 1.00 98.38 285 ARG A CA 1
ATOM 2339 C C . ARG A 1 285 ? -13.254 11.657 9.120 1.00 98.38 285 ARG A C 1
ATOM 2341 O O . ARG A 1 285 ? -14.348 11.734 9.676 1.00 98.38 285 ARG A O 1
ATOM 2348 N N . ALA A 1 286 ? -13.109 11.345 7.833 1.00 98.25 286 ALA A N 1
ATOM 2349 C CA . ALA A 1 286 ? -14.242 11.060 6.960 1.00 98.25 286 ALA A CA 1
ATOM 2350 C C . ALA A 1 286 ? -15.029 9.823 7.449 1.00 98.25 286 ALA A C 1
ATOM 2352 O O . ALA A 1 286 ? -16.252 9.881 7.578 1.00 98.25 286 ALA A O 1
ATOM 2353 N N . ARG A 1 287 ? -14.332 8.756 7.873 1.00 98.31 287 ARG A N 1
ATOM 2354 C CA . ARG A 1 287 ? -14.950 7.578 8.511 1.00 98.31 287 ARG A CA 1
ATOM 2355 C C . ARG A 1 287 ? -15.720 7.940 9.781 1.00 98.31 287 ARG A C 1
ATOM 2357 O O . ARG A 1 287 ? -16.820 7.441 9.994 1.00 98.31 287 ARG A O 1
ATOM 2364 N N . VAL A 1 288 ? -15.141 8.764 10.652 1.00 98.38 288 VAL A N 1
ATOM 2365 C CA . VAL A 1 288 ? -15.787 9.201 11.900 1.00 98.38 288 VAL A CA 1
ATOM 2366 C C . VAL A 1 288 ? -17.089 9.947 11.599 1.00 98.38 288 VAL A C 1
ATOM 2368 O O . VAL A 1 288 ? -18.112 9.650 12.212 1.00 98.38 288 VAL A O 1
ATOM 2371 N N . ALA A 1 289 ? -17.084 10.856 10.622 1.00 98.25 289 ALA A N 1
ATOM 2372 C CA . ALA A 1 289 ? -18.302 11.527 10.176 1.00 98.25 289 ALA A CA 1
ATOM 2373 C C . ALA A 1 289 ? -19.340 10.527 9.632 1.00 98.25 289 ALA A C 1
ATOM 2375 O O . ALA A 1 289 ? -20.511 10.598 10.001 1.00 98.25 289 ALA A O 1
ATOM 2376 N N . HIS A 1 290 ? -18.904 9.552 8.828 1.00 97.88 290 HIS A N 1
ATOM 2377 C CA . HIS A 1 290 ? -19.767 8.501 8.286 1.00 97.88 290 HIS A CA 1
ATOM 2378 C C . HIS A 1 290 ? -20.476 7.687 9.380 1.00 97.88 290 HIS A C 1
ATOM 2380 O O . HIS A 1 290 ? -21.701 7.584 9.377 1.00 97.88 290 HIS A O 1
ATOM 2386 N N . VAL A 1 291 ? -19.725 7.149 10.347 1.00 97.19 291 VAL A N 1
ATOM 2387 C CA . VAL A 1 291 ? -20.259 6.273 11.410 1.00 97.19 291 VAL A CA 1
ATOM 2388 C C . VAL A 1 291 ? -21.245 7.005 12.328 1.00 97.19 291 VAL A C 1
ATOM 2390 O O . VAL A 1 291 ? -22.155 6.383 12.873 1.00 97.19 291 VAL A O 1
ATOM 2393 N N . HIS A 1 292 ? -21.101 8.322 12.482 1.00 97.50 292 HIS A N 1
ATOM 2394 C CA . HIS A 1 292 ? -22.004 9.141 13.292 1.00 97.50 292 HIS A CA 1
ATOM 2395 C C . HIS A 1 292 ? -23.132 9.820 12.495 1.00 97.50 292 HIS A C 1
ATOM 2397 O O . HIS A 1 292 ? -23.895 10.586 13.079 1.00 97.50 292 HIS A O 1
ATOM 2403 N N . GLY A 1 293 ? -23.276 9.537 11.194 1.00 96.88 293 GLY A N 1
ATOM 2404 C CA . GLY A 1 293 ? -24.357 10.088 10.366 1.00 96.88 293 GLY A CA 1
ATOM 2405 C C . GLY A 1 293 ? -24.185 11.563 9.980 1.00 96.88 293 GLY A C 1
ATOM 2406 O O . GLY A 1 293 ? -25.150 12.219 9.593 1.00 96.88 293 GLY A O 1
ATOM 2407 N N . GLU A 1 294 ? -22.967 12.101 10.057 1.00 97.69 294 GLU A N 1
ATOM 2408 C CA . GLU A 1 294 ? -22.643 13.494 9.723 1.00 97.69 294 GLU A CA 1
ATOM 2409 C C . GLU A 1 294 ? -22.406 13.654 8.209 1.00 97.69 294 GLU A C 1
ATOM 2411 O O . GLU A 1 294 ? -21.296 13.930 7.750 1.00 97.69 294 GLU A O 1
ATOM 2416 N N . GLU A 1 295 ? -23.456 13.461 7.404 1.00 96.75 295 GLU A N 1
ATOM 2417 C CA . GLU A 1 295 ? -23.356 13.305 5.941 1.00 96.75 295 GLU A CA 1
ATOM 2418 C C . GLU A 1 295 ? -22.654 14.451 5.200 1.00 96.75 295 GLU A C 1
ATOM 2420 O O . GLU A 1 295 ? -21.995 14.228 4.183 1.00 96.75 295 GLU A O 1
ATOM 2425 N N . LEU A 1 296 ? -22.848 15.699 5.637 1.00 97.12 296 LEU A N 1
ATOM 2426 C CA . LEU A 1 296 ? -22.205 16.846 4.993 1.00 97.12 296 LEU A CA 1
ATOM 2427 C C . LEU A 1 296 ? -20.696 16.829 5.256 1.00 97.12 296 LEU A C 1
ATOM 2429 O O . LEU A 1 296 ? -19.909 17.065 4.340 1.00 97.12 296 LEU A O 1
ATOM 2433 N N . GLN A 1 297 ? -20.302 16.514 6.491 1.00 97.69 297 GLN A N 1
ATOM 2434 C CA . GLN A 1 297 ? -18.898 16.487 6.888 1.00 97.69 297 GLN A CA 1
ATOM 2435 C C . GLN A 1 297 ? -18.171 15.292 6.289 1.00 97.69 297 GLN A C 1
ATOM 2437 O O . GLN A 1 297 ? -17.064 15.456 5.780 1.00 97.69 297 GLN A O 1
ATOM 2442 N N . GLU A 1 298 ? -18.822 14.127 6.255 1.00 97.75 298 GLU A N 1
ATOM 2443 C CA . GLU A 1 298 ? -18.327 12.949 5.540 1.00 97.75 298 GLU A CA 1
ATOM 2444 C C . GLU A 1 298 ? -18.023 13.309 4.088 1.00 97.75 298 GLU A C 1
ATOM 2446 O O . GLU A 1 298 ? -16.889 13.137 3.640 1.00 97.75 298 GLU A O 1
ATOM 2451 N N . ARG A 1 299 ? -18.989 13.908 3.377 1.00 96.56 299 ARG A N 1
ATOM 2452 C CA . ARG A 1 299 ? -18.826 14.246 1.959 1.00 96.56 299 AR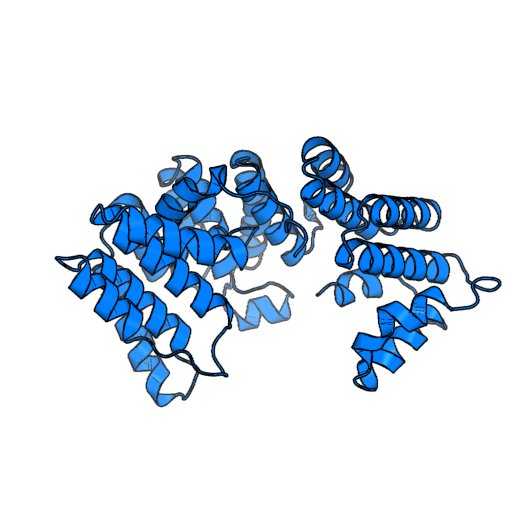G A CA 1
ATOM 2453 C C . ARG A 1 299 ? -17.683 15.222 1.728 1.00 96.56 299 ARG A C 1
ATOM 2455 O O . ARG A 1 299 ? -16.891 15.010 0.810 1.00 96.56 299 ARG A O 1
ATOM 2462 N N . MET A 1 300 ? -17.591 16.272 2.545 1.00 96.25 300 MET A N 1
ATOM 2463 C CA . MET A 1 300 ? -16.513 17.259 2.459 1.00 96.25 300 MET A CA 1
ATOM 2464 C C . MET A 1 300 ? -15.143 16.610 2.676 1.00 96.25 300 MET A C 1
ATOM 2466 O O . MET A 1 300 ? -14.259 16.756 1.834 1.00 96.25 300 MET A O 1
ATOM 2470 N N . MET A 1 301 ? -14.979 15.850 3.760 1.00 96.06 301 MET A N 1
ATOM 2471 C CA . MET A 1 301 ? -13.705 15.220 4.115 1.00 96.06 301 MET A CA 1
ATOM 2472 C C . MET A 1 301 ? -13.298 14.133 3.114 1.00 96.06 301 MET A C 1
ATOM 2474 O O . MET A 1 301 ? -12.135 14.076 2.714 1.00 96.06 301 MET A O 1
ATOM 2478 N N . ALA A 1 302 ? -14.249 13.312 2.662 1.00 95.69 302 ALA A N 1
ATOM 2479 C CA . ALA A 1 302 ? -14.012 12.290 1.650 1.00 95.69 302 ALA A CA 1
ATOM 2480 C C . ALA A 1 302 ? -13.594 12.908 0.308 1.00 95.69 302 ALA A C 1
ATOM 2482 O O . ALA A 1 302 ? -12.659 12.420 -0.317 1.00 95.69 302 ALA A O 1
ATOM 2483 N N . ASN A 1 303 ? -14.222 14.010 -0.121 1.00 93.88 303 ASN A N 1
ATOM 2484 C CA . ASN A 1 303 ? -13.812 14.709 -1.343 1.00 93.88 303 ASN A CA 1
ATOM 2485 C C . ASN A 1 303 ? -12.408 15.311 -1.211 1.00 93.88 303 ASN A C 1
ATOM 2487 O O . ASN A 1 303 ? -11.610 15.189 -2.134 1.00 93.88 303 ASN A O 1
ATOM 2491 N N . THR A 1 304 ? -12.072 15.913 -0.065 1.00 92.75 304 THR A N 1
ATOM 2492 C CA . THR A 1 304 ? -10.703 16.391 0.188 1.00 92.75 304 THR A CA 1
ATOM 2493 C C . THR A 1 304 ? -9.689 15.251 0.104 1.00 92.75 304 THR A C 1
ATOM 2495 O O . THR A 1 304 ? -8.653 15.412 -0.533 1.00 92.75 304 THR A O 1
ATOM 2498 N N . PHE A 1 305 ? -9.992 14.096 0.701 1.00 94.38 305 PHE A N 1
ATOM 2499 C CA . PHE A 1 305 ? -9.137 12.913 0.616 1.00 94.38 305 PHE A CA 1
ATOM 2500 C C . PHE A 1 305 ? -8.968 12.423 -0.830 1.00 94.38 305 PHE A C 1
ATOM 2502 O O . PHE A 1 305 ? -7.839 12.249 -1.278 1.00 94.38 305 PHE A O 1
ATOM 2509 N N . LEU A 1 306 ? -10.065 12.253 -1.574 1.00 92.38 306 LEU A N 1
ATOM 2510 C CA . LEU A 1 306 ? -10.039 11.739 -2.949 1.00 92.38 306 LEU A CA 1
ATOM 2511 C C . LEU A 1 306 ? -9.336 12.684 -3.932 1.00 92.38 306 LEU A C 1
ATOM 2513 O O . LEU A 1 306 ? -8.674 12.211 -4.850 1.00 92.38 306 LEU A O 1
ATOM 2517 N N . ASN A 1 307 ? -9.431 14.000 -3.724 1.00 88.88 307 ASN A N 1
ATOM 2518 C CA . ASN A 1 307 ? -8.735 14.982 -4.560 1.00 88.88 307 ASN A CA 1
ATOM 2519 C C . ASN A 1 307 ? -7.208 14.889 -4.424 1.00 88.88 307 ASN A C 1
ATOM 2521 O O . ASN A 1 307 ? -6.485 15.149 -5.380 1.00 88.88 307 ASN A O 1
ATOM 2525 N N . GLU A 1 308 ? -6.709 14.533 -3.242 1.00 85.38 308 GLU A N 1
ATOM 2526 C CA . GLU A 1 308 ? -5.272 14.391 -2.996 1.00 85.38 308 GLU A CA 1
ATOM 2527 C C . GLU A 1 308 ? -4.763 12.966 -3.264 1.00 85.38 308 GLU A C 1
ATOM 2529 O O . GLU A 1 308 ? -3.612 12.782 -3.657 1.00 85.38 308 GLU A O 1
ATOM 2534 N N . TYR A 1 309 ? -5.616 11.958 -3.056 1.00 84.06 309 TYR A N 1
ATOM 2535 C CA . TYR A 1 309 ? -5.300 10.536 -3.192 1.00 84.06 309 TYR A CA 1
ATOM 2536 C C . TYR A 1 309 ? -6.289 9.853 -4.145 1.00 84.06 309 TYR A C 1
ATOM 2538 O O . TYR A 1 309 ? -7.091 9.017 -3.716 1.00 84.06 309 TYR A O 1
ATOM 2546 N N . PRO A 1 310 ? -6.216 10.155 -5.456 1.00 80.56 310 PRO A N 1
ATOM 2547 C CA . PRO A 1 310 ? -7.153 9.618 -6.439 1.00 80.56 310 PRO A CA 1
ATOM 2548 C C . PRO A 1 310 ? -7.031 8.100 -6.611 1.00 80.56 310 PRO A C 1
ATOM 2550 O O . PRO A 1 310 ? -7.940 7.481 -7.131 1.00 80.56 310 PRO A O 1
ATOM 2553 N N . MET A 1 311 ? -5.948 7.466 -6.150 1.00 84.88 311 MET A N 1
ATOM 2554 C CA . MET A 1 311 ? -5.777 6.005 -6.185 1.00 84.88 311 MET A CA 1
ATOM 2555 C C . MET A 1 311 ? -6.037 5.328 -4.833 1.00 84.88 311 MET A C 1
ATOM 2557 O O . MET A 1 311 ? -5.593 4.196 -4.632 1.00 84.88 311 MET A O 1
ATOM 2561 N N . LEU A 1 312 ? -6.718 6.012 -3.904 1.00 92.62 312 LEU A N 1
ATOM 2562 C CA . LEU A 1 312 ? -6.895 5.573 -2.515 1.00 92.62 312 LEU A CA 1
ATOM 2563 C C . LEU A 1 312 ? -5.552 5.321 -1.801 1.00 92.62 312 LEU A C 1
ATOM 2565 O O . LEU A 1 312 ? -4.475 5.407 -2.399 1.00 92.62 312 LEU A O 1
ATOM 2569 N N . VAL A 1 313 ? -5.583 5.026 -0.499 1.00 93.38 313 VAL A N 1
ATOM 2570 C CA . VAL A 1 313 ? -4.382 4.466 0.137 1.00 93.38 313 VAL A CA 1
ATOM 2571 C C . VAL A 1 313 ? -4.281 2.973 -0.202 1.00 93.38 313 VAL A C 1
ATOM 2573 O O . VAL A 1 313 ? -5.317 2.328 -0.413 1.00 93.38 313 VAL A O 1
ATOM 2576 N N . PRO A 1 314 ? -3.064 2.401 -0.259 1.00 93.56 314 PRO A N 1
ATOM 2577 C CA . PRO A 1 314 ? -2.896 0.967 -0.460 1.00 93.56 314 PRO A CA 1
ATOM 2578 C C . PRO A 1 314 ? -3.701 0.149 0.563 1.00 93.56 314 PRO A C 1
ATOM 2580 O O . PRO A 1 314 ? -3.870 0.566 1.715 1.00 93.56 314 PRO A O 1
ATOM 2583 N N . ALA A 1 315 ? -4.235 -0.997 0.135 1.00 95.69 315 ALA A N 1
ATOM 2584 C CA . ALA A 1 315 ? -5.181 -1.786 0.926 1.00 95.69 315 ALA A CA 1
ATOM 2585 C C . ALA A 1 315 ? -4.572 -2.284 2.243 1.00 95.69 315 ALA A C 1
ATOM 2587 O O . ALA A 1 315 ? -5.259 -2.322 3.261 1.00 95.69 315 ALA A O 1
ATOM 2588 N N . GLU A 1 316 ? -3.280 -2.606 2.238 1.00 96.31 316 GLU A N 1
ATOM 2589 C CA . GLU A 1 316 ? -2.509 -2.997 3.414 1.00 96.31 316 GLU A CA 1
ATOM 2590 C C . GLU A 1 316 ? -2.456 -1.885 4.463 1.00 96.31 316 GLU A C 1
ATOM 2592 O O . GLU A 1 316 ? -2.624 -2.148 5.652 1.00 96.31 316 GLU A O 1
ATOM 2597 N N . VAL A 1 317 ? -2.322 -0.630 4.025 1.00 95.81 317 VAL A N 1
ATOM 2598 C CA . VAL A 1 317 ? -2.311 0.525 4.924 1.00 95.81 317 VAL A CA 1
ATOM 2599 C C . VAL A 1 317 ? -3.721 0.762 5.463 1.00 95.81 317 VAL A C 1
ATOM 2601 O O . VAL A 1 317 ? -3.907 0.910 6.667 1.00 95.81 317 VAL A O 1
ATOM 2604 N N . ALA A 1 318 ? -4.746 0.739 4.605 1.00 97.38 318 ALA A N 1
ATOM 2605 C CA . ALA A 1 318 ? -6.130 0.880 5.060 1.00 97.38 318 ALA A CA 1
ATOM 2606 C C . ALA A 1 318 ? -6.526 -0.220 6.061 1.00 97.38 318 ALA A C 1
ATOM 2608 O O . ALA A 1 318 ? -7.217 0.067 7.040 1.00 97.38 318 ALA A O 1
ATOM 2609 N N . PHE A 1 319 ? -6.080 -1.460 5.843 1.00 98.25 319 PHE A N 1
ATOM 2610 C CA . PHE A 1 319 ? -6.294 -2.576 6.761 1.00 98.25 319 PHE A CA 1
ATOM 2611 C C . PHE A 1 319 ? -5.608 -2.332 8.105 1.00 98.25 319 PHE A C 1
ATOM 2613 O O . PHE A 1 319 ? -6.271 -2.406 9.136 1.00 98.25 319 PHE A O 1
ATOM 2620 N N . GLN A 1 320 ? -4.323 -1.970 8.087 1.00 97.06 320 GLN A N 1
ATOM 2621 C CA . GLN A 1 320 ? -3.517 -1.745 9.289 1.00 97.06 320 GLN A CA 1
ATOM 2622 C C . GLN A 1 320 ? -4.108 -0.674 10.220 1.00 97.06 320 GLN A C 1
ATOM 2624 O O . GLN A 1 320 ? -3.973 -0.759 11.436 1.00 97.06 320 GLN A O 1
ATOM 2629 N N . PHE A 1 321 ? -4.796 0.328 9.668 1.00 97.94 321 PHE A N 1
ATOM 2630 C CA . PHE A 1 321 ? -5.476 1.367 10.450 1.00 97.94 321 PHE A CA 1
ATOM 2631 C C . PHE A 1 321 ? -6.964 1.074 10.719 1.00 97.94 321 PHE A C 1
ATOM 2633 O O . PHE A 1 321 ? -7.660 1.923 11.272 1.00 97.94 321 PHE A O 1
ATOM 2640 N N . GLY A 1 322 ? -7.499 -0.087 10.329 1.00 97.75 322 GLY A N 1
ATOM 2641 C CA . GLY A 1 322 ? -8.924 -0.410 10.497 1.00 97.75 322 GLY A CA 1
ATOM 2642 C C . GLY A 1 322 ? -9.868 0.469 9.661 1.00 97.75 322 GLY A C 1
ATOM 2643 O O . GLY A 1 322 ? -11.032 0.679 10.011 1.00 97.75 322 GLY A O 1
ATOM 2644 N N . LEU A 1 323 ? -9.361 1.026 8.560 1.00 98.25 323 LEU A N 1
ATOM 2645 C CA . LEU A 1 323 ? -10.069 1.939 7.659 1.00 98.25 323 LEU A CA 1
ATOM 2646 C C . LEU A 1 323 ? -10.529 1.265 6.360 1.00 98.25 323 LEU A C 1
ATOM 2648 O O . LEU A 1 323 ? -11.256 1.894 5.592 1.00 98.25 323 LEU A O 1
ATOM 2652 N N . LEU A 1 324 ? -10.139 0.008 6.117 1.00 97.94 324 LEU A N 1
ATOM 2653 C CA . LEU A 1 324 ? -10.407 -0.706 4.864 1.00 97.94 324 LEU A CA 1
ATOM 2654 C C . LEU A 1 324 ? -11.895 -0.738 4.495 1.00 97.94 324 LEU A C 1
ATOM 2656 O O . LEU A 1 324 ? -12.244 -0.370 3.379 1.00 97.94 324 LEU A O 1
ATOM 2660 N N . ASP A 1 325 ? -12.771 -1.088 5.440 1.00 97.31 325 ASP A N 1
ATOM 2661 C CA . ASP A 1 325 ? -14.214 -1.192 5.177 1.00 97.31 325 ASP A CA 1
ATOM 2662 C C . ASP A 1 325 ? -14.818 0.154 4.763 1.00 97.31 325 ASP A C 1
ATOM 2664 O O . ASP A 1 325 ? -15.637 0.226 3.850 1.00 97.31 325 ASP A O 1
ATOM 2668 N N . TYR A 1 326 ? -14.379 1.248 5.394 1.00 97.94 326 TYR A N 1
ATOM 2669 C CA . TYR A 1 326 ? -14.826 2.580 5.001 1.00 97.94 326 TYR A CA 1
ATOM 2670 C C . TYR A 1 326 ? -14.235 3.000 3.653 1.00 97.94 326 TYR A C 1
ATOM 2672 O O . TYR A 1 326 ? -14.951 3.559 2.824 1.00 97.94 326 TYR A O 1
ATOM 2680 N N . GLN A 1 327 ? -12.962 2.695 3.390 1.00 97.50 327 GLN A N 1
ATOM 2681 C CA . GLN A 1 327 ? -12.345 2.980 2.096 1.00 97.50 327 GLN A CA 1
ATOM 2682 C C . GLN A 1 327 ? -13.081 2.279 0.942 1.00 97.50 327 GLN A C 1
ATOM 2684 O O . GLN A 1 327 ? -13.258 2.884 -0.116 1.00 97.50 327 GLN A O 1
ATOM 2689 N N . GLU A 1 328 ? -13.591 1.063 1.151 1.00 97.25 328 GLU A N 1
ATOM 2690 C CA . GLU A 1 328 ? -14.414 0.366 0.154 1.00 97.25 328 GLU A CA 1
ATOM 2691 C C . GLU A 1 328 ? -15.702 1.127 -0.190 1.00 97.25 328 GLU A C 1
ATOM 2693 O O . GLU A 1 328 ? -16.136 1.100 -1.341 1.00 97.25 328 GLU A O 1
ATOM 2698 N N . THR A 1 329 ? -16.274 1.888 0.749 1.00 96.56 329 THR A N 1
ATOM 2699 C CA . THR A 1 329 ? -17.429 2.760 0.457 1.00 96.56 329 THR A CA 1
ATOM 2700 C C . THR A 1 329 ? -17.063 3.946 -0.441 1.00 96.56 329 THR A C 1
ATOM 2702 O O . THR A 1 329 ? -17.914 4.469 -1.164 1.00 96.56 329 THR A O 1
ATOM 2705 N N . LEU A 1 330 ? -15.793 4.368 -0.430 1.00 95.50 330 LEU A N 1
ATOM 2706 C CA . LEU A 1 330 ? -15.290 5.471 -1.250 1.00 95.50 330 LEU A CA 1
ATOM 2707 C C . LEU A 1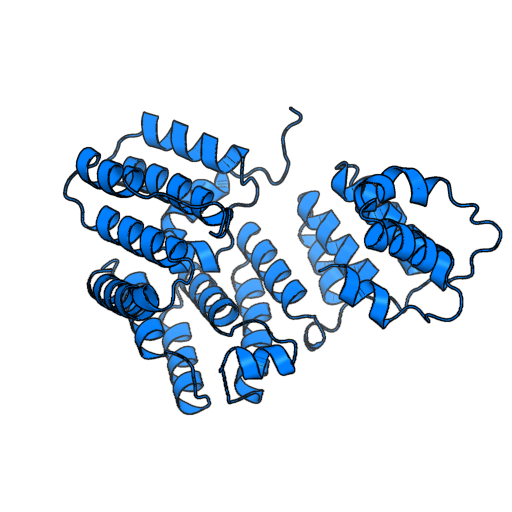 330 ? -14.858 5.023 -2.642 1.00 95.50 330 LEU A C 1
ATOM 2709 O O . LEU A 1 330 ? -14.900 5.818 -3.578 1.00 95.50 330 LEU A O 1
ATOM 2713 N N . LYS A 1 331 ? -14.466 3.761 -2.800 1.00 93.12 331 LYS A N 1
ATOM 2714 C CA . LYS A 1 331 ? -13.913 3.221 -4.043 1.00 93.12 331 LYS A CA 1
ATOM 2715 C C . LYS A 1 331 ? -14.787 3.436 -5.290 1.00 93.12 331 LYS A C 1
ATOM 2717 O O . LYS A 1 331 ? -14.224 3.827 -6.306 1.00 93.12 331 LYS A O 1
ATOM 2722 N N . PRO A 1 332 ? -16.132 3.329 -5.257 1.00 91.31 332 PRO A N 1
ATOM 2723 C CA . PRO A 1 332 ? -16.969 3.663 -6.418 1.00 91.31 332 PRO A CA 1
ATOM 2724 C C . PRO A 1 332 ? -16.912 5.139 -6.855 1.00 91.31 332 PRO A C 1
ATOM 2726 O O . PRO A 1 332 ? -17.338 5.469 -7.958 1.00 91.31 332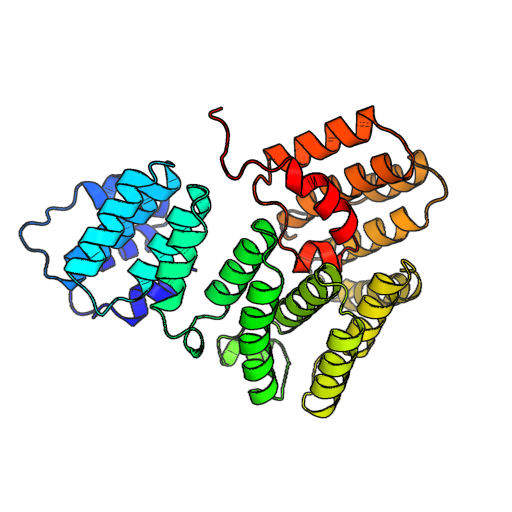 PRO A O 1
ATOM 2729 N N . ARG A 1 333 ? -16.427 6.042 -5.990 1.00 89.31 333 ARG A N 1
ATOM 2730 C CA . ARG A 1 333 ? -16.268 7.482 -6.271 1.00 89.31 333 ARG A CA 1
ATOM 2731 C C . ARG A 1 333 ? -14.915 7.801 -6.907 1.00 89.31 333 ARG A C 1
ATOM 2733 O O . ARG A 1 333 ? -14.720 8.921 -7.375 1.00 89.31 333 ARG A O 1
ATOM 2740 N N . VAL A 1 334 ? -13.985 6.849 -6.893 1.00 84.75 334 VAL A N 1
ATOM 2741 C CA . VAL A 1 334 ? -12.645 7.014 -7.444 1.00 84.75 334 VAL A CA 1
ATOM 2742 C C . VAL A 1 334 ? -12.725 7.045 -8.960 1.00 84.75 334 VAL A C 1
ATOM 2744 O O . VAL A 1 334 ? -13.183 6.098 -9.595 1.00 84.75 334 VAL A O 1
ATOM 2747 N N . ARG A 1 335 ? -12.239 8.139 -9.537 1.00 70.62 335 ARG A N 1
ATOM 2748 C CA . ARG A 1 335 ? -11.836 8.183 -10.940 1.00 70.62 335 ARG A CA 1
ATOM 2749 C C . ARG A 1 335 ? -10.323 8.060 -10.949 1.00 70.62 335 ARG A C 1
ATOM 2751 O O . ARG A 1 335 ? -9.655 8.766 -10.200 1.00 70.62 335 ARG A O 1
ATOM 2758 N N . TRP A 1 336 ? -9.786 7.162 -11.764 1.00 65.62 336 TRP A N 1
ATOM 2759 C CA . TRP A 1 336 ? -8.358 6.828 -11.755 1.00 65.62 336 TRP A CA 1
ATOM 2760 C C . TRP A 1 336 ? -7.496 7.957 -12.343 1.00 65.62 336 TRP A C 1
ATOM 2762 O O . TRP A 1 336 ? -6.268 7.893 -12.322 1.00 65.62 336 TRP A O 1
ATOM 2772 N N . MET A 1 337 ? -8.152 9.009 -12.837 1.00 50.81 337 MET A N 1
ATOM 2773 C CA . MET A 1 337 ? -7.561 10.176 -13.466 1.00 50.81 337 MET A CA 1
ATOM 2774 C C . MET A 1 337 ? -7.681 11.411 -12.558 1.00 50.81 337 MET A C 1
ATOM 2776 O O . MET A 1 337 ? -8.765 11.669 -12.022 1.00 50.81 337 MET A O 1
ATOM 2780 N N . PRO A 1 338 ? -6.634 12.248 -12.453 1.00 41.00 338 PRO A N 1
ATOM 2781 C CA . PRO A 1 338 ? -6.829 13.644 -12.098 1.00 41.00 338 PRO A CA 1
ATOM 2782 C C . PRO A 1 338 ? -7.710 14.276 -13.181 1.00 41.00 338 PRO A C 1
ATOM 2784 O O . PRO A 1 338 ? -7.361 14.237 -14.361 1.00 41.00 338 PRO A O 1
ATOM 2787 N N . GLN A 1 339 ? -8.857 14.843 -12.805 1.00 32.34 339 GLN A N 1
ATOM 2788 C CA . GLN A 1 339 ? -9.489 15.826 -13.679 1.00 32.34 339 GLN A CA 1
ATOM 2789 C C . GLN A 1 339 ? -8.543 17.023 -13.749 1.00 32.34 339 GLN A C 1
ATOM 2791 O O . GLN A 1 339 ? -8.021 17.444 -12.717 1.00 32.34 339 GLN A O 1
ATOM 2796 N N . GLU A 1 340 ? -8.280 17.495 -14.966 1.00 32.72 340 GLU A N 1
ATOM 2797 C CA . GLU A 1 340 ? -7.526 18.716 -15.246 1.00 32.72 340 GLU A CA 1
ATOM 2798 C C . GLU A 1 340 ? -7.869 19.804 -14.211 1.00 32.72 340 GLU A C 1
ATOM 2800 O O . GLU A 1 340 ? -9.046 20.097 -13.985 1.00 32.72 340 GLU A O 1
ATOM 2805 N N . ALA A 1 341 ? -6.838 20.338 -13.548 1.00 30.67 341 ALA A N 1
ATOM 2806 C CA . ALA A 1 341 ? -6.943 21.515 -12.691 1.00 30.67 341 ALA A CA 1
ATOM 2807 C C . ALA A 1 341 ? -6.743 22.785 -13.519 1.00 30.67 341 ALA A C 1
ATOM 2809 O O . ALA A 1 341 ? -5.806 22.784 -14.355 1.00 30.67 341 ALA A O 1
#

pLDDT: mean 90.75, std 12.6, range [30.67, 98.62]

Secondary structure (DSSP, 8-state):
-THHHHHSSS--SS-HHHHHHHHHHHTT-GGGHHHHGGGS--TT--HHHHHHHHHHHHHHHHHTT-HHHHHHHHHHHHHH-TT-THHHHHHHHHHHHTT-HHHHHHHHTTS-GGG--HHHHHHHHHHHHHTT-HHHHHHHHHHHHHHHHHH-B--HHHHHHTTPPPHHHHHHHHHHHHHHTT-HHHHHHHHHHHHHH-BSS-HHHHHHHHHHHHH---HHHHHHHHHHHHHHGGGT---HHHHHHHHHHHHHT-SSHHHHHHHHHH----TTS-THHHHHHHHHHHHHHHHTT-HHHHHHHHHHHHHH-TT-S-HHHHHHTT-HHHHHHHGGG--SS----

Sequence (341 aa):
MVWNLITKHLNPRRNLVAEQLRQLVESGRGNEVPERIPRMDRRHFNNSEHGLWHMLMGQITFRQADYEASLEHFRQGAEICPEVESFELARAQTYFFMERPAEAWACVYRFPVAELDTGWALRLCHYAYLCSDYERGLWLVGILVERYREAVNLDPSHLMERGLPPFSFVWFTSAAFHKLAGRLDSMRRTTQQLERDCFNYDFELAWQDLDAAEHGDYAALLRSVRAIREEQRPLGVPLGFHDVSIAVFQSFMAPSYRQALGILEAVRISEHDFPGLISILRLARARVAHVHGEELQERMMANTFLNEYPMLVPAEVAFQFGLLDYQETLKPRVRWMPQEA